Protein AF-A0A969UAH4-F1 (afdb_monomer_lite)

Radius of gyration: 19.31 Å; chains: 1; bounding box: 43×53×49 Å

Foldseek 3Di:
DDQDDDLVLLLCLQAVCVQVVVVPDPDPDDDDDDDDDDDDDDDDDDPDPPPDDPDPPDDPVDDDLQVVLCCCVRQAVNNVSSQVSLVVCVVVVQLALSSLSNNLNVCVVVVVLVSLLVSLVSQLVSLCVCCVVPVLSSLQSNLNSLSSVLSSLVSDPPHDPVSSVVSNVSSVVSLVSSCVVPVLDQQSLLSVLSSLLSCVVRDVPRDLVVSLVSLVSHPPVLSSLCSNLSSCVVVVVNVSSVVSNVVSCVVRPHDDDD

Sequence (258 aa):
MKFKFSLQATIAIATGAVIAQSAILSPISRLNLNVAPAIAAKKPAKPNSNMVFPTAGTKTKQGSNVERAKEAMFRDGDYIKAKQYLDAALITEPNEPLTYAMSTLYPFSAGDYERVKDYGEKTVKAAEKLTKTNAMRGNLYQGVGLAILAAYEMKKANGGALGALSKLQQVFEFIDKAKKLEPNNSELNLIKGYMDLLLAVNVPFSDTNQAIEQLQGAQPRYLALRGMYIGHRDLKQYDKAKIAIDAALKLAPPKSPS

pLDDT: mean 76.15, std 26.7, range [23.22, 98.56]

Structure (mmCIF, N/CA/C/O backbone):
data_AF-A0A969UAH4-F1
#
_entry.id   AF-A0A969UAH4-F1
#
loop_
_atom_site.group_PDB
_atom_site.id
_atom_site.type_symbol
_atom_site.label_atom_id
_atom_site.label_alt_id
_atom_site.label_comp_id
_atom_site.label_asym_id
_atom_site.label_entity_id
_atom_site.label_seq_id
_atom_site.pdbx_PDB_ins_code
_atom_site.Cartn_x
_atom_site.Cartn_y
_atom_site.Cartn_z
_atom_site.occupancy
_atom_site.B_iso_or_equiv
_atom_site.auth_seq_id
_atom_site.auth_comp_id
_atom_site.auth_asym_id
_atom_site.auth_atom_id
_atom_site.pdbx_PDB_model_num
ATOM 1 N N . MET A 1 1 ? 11.631 -21.040 20.358 1.00 28.78 1 MET A N 1
ATOM 2 C CA . MET A 1 1 ? 11.191 -20.811 18.964 1.00 28.78 1 MET A CA 1
ATOM 3 C C . MET A 1 1 ? 11.705 -19.438 18.526 1.00 28.78 1 MET A C 1
ATOM 5 O O . MET A 1 1 ? 11.246 -18.437 19.054 1.00 28.78 1 MET A O 1
ATOM 9 N N . LYS A 1 2 ? 12.757 -19.372 17.696 1.00 23.22 2 LYS A N 1
ATOM 10 C CA . LYS A 1 2 ? 13.371 -18.103 17.257 1.00 23.22 2 LYS A CA 1
ATOM 11 C C . LYS A 1 2 ? 12.740 -17.695 15.923 1.00 23.22 2 LYS A C 1
ATOM 13 O O . LYS A 1 2 ? 13.095 -18.254 14.891 1.00 23.22 2 LYS A O 1
ATOM 18 N N . PHE A 1 3 ? 11.789 -16.763 15.950 1.00 25.45 3 PHE A N 1
ATOM 19 C CA . PHE A 1 3 ? 11.196 -16.196 14.738 1.00 25.45 3 PHE A CA 1
ATOM 20 C C . PHE A 1 3 ? 12.232 -15.302 14.042 1.00 25.45 3 PHE A C 1
ATOM 22 O O . PHE A 1 3 ? 12.548 -14.216 14.524 1.00 25.45 3 PHE A O 1
ATOM 29 N N . LYS A 1 4 ? 12.805 -15.769 12.927 1.00 26.31 4 LYS A N 1
ATOM 30 C CA . LYS A 1 4 ? 13.637 -14.934 12.053 1.00 26.31 4 LYS A CA 1
ATOM 31 C C . LYS A 1 4 ? 12.712 -14.139 11.130 1.00 26.31 4 LYS A C 1
ATOM 33 O O . LYS A 1 4 ? 12.359 -14.608 10.055 1.00 26.31 4 LYS A O 1
ATOM 38 N N . PHE A 1 5 ? 12.307 -12.947 11.559 1.00 32.97 5 PHE A N 1
ATOM 39 C CA . PHE A 1 5 ? 11.677 -11.971 10.670 1.00 32.97 5 PHE A CA 1
ATOM 40 C C . PHE A 1 5 ? 12.719 -11.500 9.647 1.00 32.97 5 PHE A C 1
ATOM 42 O O . PHE A 1 5 ? 13.703 -10.855 10.011 1.00 32.97 5 PHE A O 1
ATOM 49 N N . SER A 1 6 ? 12.540 -11.847 8.372 1.00 33.00 6 SER A N 1
ATOM 50 C CA . SER A 1 6 ? 13.378 -11.317 7.295 1.00 33.00 6 SER A CA 1
ATOM 51 C C . SER A 1 6 ? 13.087 -9.827 7.104 1.00 33.00 6 SER A C 1
ATOM 53 O O . SER A 1 6 ? 11.956 -9.437 6.817 1.00 33.00 6 SER A O 1
ATOM 55 N N . LEU A 1 7 ? 14.127 -8.995 7.219 1.00 31.61 7 LEU A N 1
ATOM 56 C CA . LEU A 1 7 ? 14.099 -7.538 7.031 1.00 31.61 7 LEU A CA 1
ATOM 57 C C . LEU A 1 7 ? 13.492 -7.117 5.676 1.00 31.61 7 LEU A C 1
ATOM 59 O O . LEU A 1 7 ? 13.003 -5.999 5.540 1.00 31.61 7 LEU A O 1
ATOM 63 N N . GLN A 1 8 ? 13.499 -8.008 4.680 1.00 29.88 8 GLN A N 1
ATOM 64 C CA . GLN A 1 8 ? 12.934 -7.768 3.349 1.00 29.88 8 GLN A CA 1
ATOM 65 C C . GLN A 1 8 ? 11.397 -7.840 3.323 1.00 29.88 8 GLN A C 1
ATOM 67 O O . GLN A 1 8 ? 10.769 -7.139 2.532 1.00 29.88 8 GLN A O 1
ATOM 72 N N . ALA A 1 9 ? 10.786 -8.624 4.216 1.00 30.41 9 ALA A N 1
ATOM 73 C CA . ALA A 1 9 ? 9.339 -8.830 4.273 1.00 30.41 9 ALA A CA 1
ATOM 74 C C . ALA A 1 9 ? 8.596 -7.590 4.787 1.00 30.41 9 ALA A C 1
ATOM 76 O O . ALA A 1 9 ? 7.597 -7.171 4.215 1.00 30.41 9 ALA A O 1
ATOM 77 N N . THR A 1 10 ? 9.117 -6.953 5.840 1.00 32.12 10 THR A N 1
ATOM 78 C CA . THR A 1 10 ? 8.483 -5.779 6.460 1.00 32.12 10 THR A CA 1
ATOM 79 C C . THR A 1 10 ? 8.575 -4.533 5.575 1.00 32.12 10 THR A C 1
ATOM 81 O O . THR A 1 10 ? 7.661 -3.715 5.546 1.00 32.12 10 THR A O 1
ATOM 84 N N . ILE A 1 11 ? 9.661 -4.406 4.806 1.00 36.16 11 ILE A N 1
ATOM 85 C CA . ILE A 1 11 ? 9.888 -3.293 3.869 1.00 36.16 11 ILE A CA 1
ATOM 86 C C . ILE A 1 11 ? 8.866 -3.312 2.730 1.00 36.16 11 ILE A C 1
ATOM 88 O O . ILE A 1 11 ? 8.340 -2.270 2.333 1.00 36.16 11 ILE A O 1
ATOM 92 N N . ALA A 1 12 ? 8.565 -4.508 2.234 1.00 35.00 12 ALA A N 1
ATOM 93 C CA . ALA A 1 12 ? 7.626 -4.717 1.152 1.00 35.00 12 ALA A CA 1
ATOM 94 C C . ALA A 1 12 ? 6.188 -4.306 1.520 1.00 35.00 12 ALA A C 1
ATOM 96 O O . ALA A 1 12 ? 5.469 -3.793 0.662 1.00 35.00 12 ALA A O 1
ATOM 97 N N . ILE A 1 13 ? 5.799 -4.479 2.793 1.00 40.19 13 ILE A N 1
ATOM 98 C CA . ILE A 1 13 ? 4.449 -4.175 3.304 1.00 40.19 13 ILE A CA 1
ATOM 99 C C . ILE A 1 13 ? 4.213 -2.657 3.374 1.00 40.19 13 ILE A C 1
ATOM 101 O O . ILE A 1 13 ? 3.103 -2.196 3.133 1.00 40.19 13 ILE A O 1
ATOM 105 N N . ALA A 1 14 ? 5.255 -1.870 3.654 1.00 35.00 14 ALA A N 1
ATOM 106 C CA . ALA A 1 14 ? 5.131 -0.438 3.929 1.00 35.00 14 ALA A CA 1
ATOM 107 C C . ALA A 1 14 ? 5.273 0.490 2.711 1.00 35.00 14 ALA A C 1
ATOM 109 O O . ALA A 1 14 ? 4.877 1.645 2.790 1.00 35.00 14 ALA A O 1
ATOM 110 N N . THR A 1 15 ? 5.866 0.042 1.602 1.00 33.28 15 THR A N 1
ATOM 111 C CA . THR A 1 15 ? 6.297 0.974 0.533 1.00 33.28 15 THR A CA 1
ATOM 112 C C . THR A 1 15 ? 5.835 0.616 -0.871 1.00 33.28 15 THR A C 1
ATOM 114 O O . THR A 1 15 ? 6.197 1.299 -1.825 1.00 33.28 15 THR A O 1
ATOM 117 N N . GLY A 1 16 ? 5.087 -0.478 -1.047 1.00 36.62 16 GLY A N 1
ATOM 118 C CA . GLY A 1 16 ? 4.811 -0.996 -2.390 1.00 36.62 16 GLY A CA 1
ATOM 119 C C . GLY A 1 16 ? 6.089 -1.375 -3.162 1.00 36.62 16 GLY A C 1
ATOM 120 O O . GLY A 1 16 ? 6.038 -1.589 -4.373 1.00 36.62 16 GLY A O 1
ATOM 121 N N . ALA A 1 17 ? 7.242 -1.490 -2.482 1.00 32.44 17 ALA A N 1
ATOM 122 C CA . ALA A 1 17 ? 8.554 -1.705 -3.097 1.00 32.44 17 ALA A CA 1
ATOM 123 C C . ALA A 1 17 ? 8.709 -3.062 -3.802 1.00 32.44 17 ALA A C 1
ATOM 125 O O . ALA A 1 17 ? 9.674 -3.252 -4.543 1.00 32.44 17 ALA A O 1
ATOM 126 N N . VAL A 1 18 ? 7.751 -3.986 -3.663 1.00 36.03 18 VAL A N 1
ATOM 127 C CA . VAL A 1 18 ? 7.733 -5.196 -4.506 1.00 36.03 18 VAL A CA 1
ATOM 128 C C . VAL A 1 18 ? 7.509 -4.857 -5.975 1.00 36.03 18 VAL A C 1
ATOM 130 O O . VAL A 1 18 ? 7.995 -5.579 -6.838 1.00 36.03 18 VAL A O 1
ATOM 133 N N . ILE A 1 19 ? 6.871 -3.724 -6.282 1.00 36.34 19 ILE A N 1
ATOM 134 C CA . ILE A 1 19 ? 6.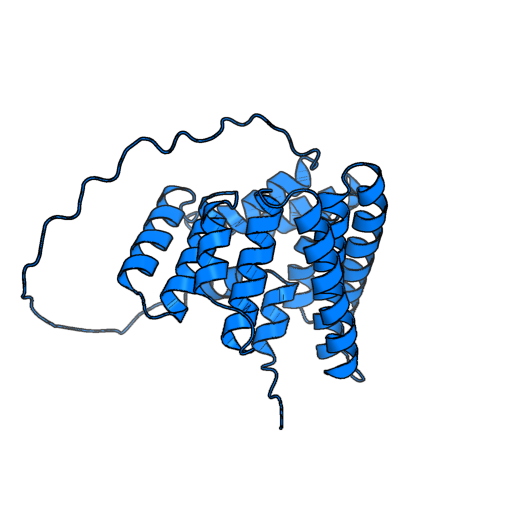692 -3.273 -7.667 1.00 36.34 19 ILE A CA 1
ATOM 135 C C . ILE A 1 19 ? 7.990 -2.638 -8.209 1.00 36.34 19 ILE A C 1
ATOM 137 O O . ILE A 1 19 ? 8.304 -2.796 -9.388 1.00 36.34 19 ILE A O 1
ATOM 141 N N . ALA A 1 20 ? 8.798 -2.001 -7.352 1.00 30.12 20 ALA A N 1
ATOM 142 C CA . ALA A 1 20 ? 10.047 -1.351 -7.758 1.00 30.12 20 ALA A CA 1
ATOM 143 C C . ALA A 1 20 ? 11.207 -2.338 -7.994 1.00 30.12 20 ALA A C 1
ATOM 145 O O . ALA A 1 20 ? 12.026 -2.111 -8.883 1.00 30.12 20 ALA A O 1
ATOM 146 N N . GLN A 1 21 ? 11.270 -3.468 -7.275 1.00 29.64 21 GLN A N 1
ATOM 147 C CA . GLN A 1 21 ? 12.327 -4.465 -7.518 1.00 29.64 21 GLN A CA 1
ATOM 148 C C . GLN A 1 21 ? 12.205 -5.163 -8.883 1.00 29.64 21 GLN A C 1
ATOM 150 O O . GLN A 1 21 ? 13.209 -5.628 -9.411 1.00 29.64 21 GLN A O 1
ATOM 155 N N . SER A 1 22 ? 11.018 -5.193 -9.499 1.00 30.66 22 SER A N 1
ATOM 156 C CA . SER A 1 22 ? 10.850 -5.720 -10.863 1.00 30.66 22 SER A CA 1
ATOM 157 C C . SER A 1 22 ? 11.175 -4.722 -11.982 1.00 30.66 22 SER A C 1
ATOM 159 O O . SER A 1 22 ? 11.161 -5.115 -13.145 1.00 30.66 22 SER A O 1
ATOM 161 N N . ALA A 1 23 ? 11.464 -3.454 -11.663 1.00 26.52 23 ALA A N 1
ATOM 162 C CA . ALA A 1 23 ? 11.760 -2.413 -12.654 1.00 26.52 23 ALA A CA 1
ATOM 163 C C . ALA A 1 23 ? 13.259 -2.084 -12.791 1.00 26.52 23 ALA A C 1
ATOM 165 O O . ALA A 1 23 ? 13.636 -1.321 -13.677 1.00 26.52 23 ALA A O 1
ATOM 166 N N . ILE A 1 24 ? 14.135 -2.694 -11.984 1.00 27.19 24 ILE A N 1
ATOM 167 C CA . ILE A 1 24 ? 15.585 -2.636 -12.213 1.00 27.19 24 ILE A CA 1
ATOM 168 C C . ILE A 1 24 ? 15.962 -3.807 -13.125 1.00 27.19 24 ILE A C 1
ATOM 170 O O . ILE A 1 24 ? 16.415 -4.864 -12.686 1.00 27.19 24 ILE A O 1
ATOM 174 N N . LEU A 1 25 ? 15.734 -3.604 -14.423 1.00 25.16 25 LEU A N 1
ATOM 175 C CA . LEU A 1 25 ? 16.398 -4.349 -15.487 1.00 25.16 25 LEU A CA 1
ATOM 176 C C . LEU A 1 25 ? 17.911 -4.153 -15.327 1.00 25.16 25 LEU A C 1
ATOM 178 O O . LEU A 1 25 ? 18.475 -3.151 -15.756 1.00 25.16 25 LEU A O 1
ATOM 182 N N . SER A 1 26 ? 18.578 -5.125 -14.712 1.00 24.34 26 SER A N 1
ATOM 183 C CA . SER A 1 26 ? 19.961 -5.415 -15.080 1.00 24.34 26 SER A CA 1
ATOM 184 C C . SER A 1 26 ? 19.924 -6.096 -16.456 1.00 24.34 26 SER A C 1
ATOM 186 O O . SER A 1 26 ? 19.043 -6.927 -16.699 1.00 24.34 26 SER A O 1
ATOM 188 N N . PRO A 1 27 ? 20.805 -5.718 -17.400 1.00 30.94 27 PRO A N 1
ATOM 189 C CA . PRO A 1 27 ? 20.750 -6.232 -18.759 1.00 30.94 27 PRO A CA 1
ATOM 190 C C . PRO A 1 27 ? 21.028 -7.734 -18.729 1.00 30.94 27 PRO A C 1
ATOM 192 O O . PRO A 1 27 ? 22.117 -8.167 -18.353 1.00 30.94 27 PRO A O 1
ATOM 195 N N . ILE A 1 28 ? 20.036 -8.534 -19.130 1.00 29.34 28 ILE A N 1
ATOM 196 C CA . ILE A 1 28 ? 20.198 -9.970 -19.367 1.00 29.34 28 ILE A CA 1
ATOM 197 C C . ILE A 1 28 ? 21.016 -10.121 -20.652 1.00 29.34 28 ILE A C 1
ATOM 199 O O . ILE A 1 28 ? 20.500 -10.391 -21.731 1.00 29.34 28 ILE A O 1
ATOM 203 N N . SER A 1 29 ? 22.320 -9.925 -20.525 1.00 26.23 29 SER A N 1
ATOM 204 C CA . SER A 1 29 ? 23.302 -10.454 -21.452 1.00 26.23 29 SER A CA 1
ATOM 205 C C . SER A 1 29 ? 23.912 -11.669 -20.774 1.00 26.23 29 SER A C 1
ATOM 207 O O . SER A 1 29 ? 24.610 -11.526 -19.774 1.00 26.23 29 SER A O 1
ATOM 209 N N . ARG A 1 30 ? 23.679 -12.839 -21.384 1.00 29.52 30 ARG A N 1
ATOM 210 C CA . ARG A 1 30 ? 24.202 -14.184 -21.062 1.00 29.52 30 ARG A CA 1
ATOM 211 C C . ARG A 1 30 ? 23.259 -15.087 -20.266 1.00 29.52 30 ARG A C 1
ATOM 213 O O . ARG A 1 30 ? 23.553 -15.489 -19.150 1.00 29.52 30 ARG A O 1
ATOM 220 N N . LEU A 1 31 ? 22.207 -15.542 -20.938 1.00 25.44 31 LEU A N 1
ATOM 221 C CA . LEU A 1 31 ? 21.781 -16.938 -20.828 1.00 25.44 31 LEU A CA 1
ATOM 222 C C . LEU A 1 31 ? 21.677 -17.492 -22.247 1.00 25.44 31 LEU A C 1
ATOM 224 O O . LEU A 1 31 ? 20.698 -17.284 -22.956 1.00 25.44 31 LEU A O 1
ATOM 228 N N . ASN A 1 32 ? 22.765 -18.126 -22.674 1.00 27.30 32 ASN A N 1
ATOM 229 C CA . ASN A 1 32 ? 22.815 -18.927 -23.883 1.00 27.30 32 ASN A CA 1
ATOM 230 C C . ASN A 1 32 ? 22.242 -20.302 -23.517 1.00 27.30 32 ASN A C 1
ATOM 232 O O . ASN A 1 32 ? 22.859 -21.028 -22.740 1.00 27.30 32 ASN A O 1
ATOM 236 N N . LEU A 1 33 ? 21.051 -20.628 -24.012 1.00 26.59 33 LEU A N 1
ATOM 237 C CA . LEU A 1 33 ? 20.424 -21.936 -23.835 1.00 26.59 33 LEU A CA 1
ATOM 238 C C . LEU A 1 33 ? 19.932 -22.416 -25.198 1.00 26.59 33 LEU A C 1
ATOM 240 O O . LEU A 1 33 ? 18.803 -22.165 -25.608 1.00 26.59 33 LEU A O 1
ATOM 244 N N . ASN A 1 34 ? 20.824 -23.120 -25.891 1.00 27.17 34 ASN A N 1
ATOM 245 C CA . ASN A 1 34 ? 20.439 -24.074 -26.918 1.00 27.17 34 ASN A CA 1
ATOM 246 C C . ASN A 1 34 ? 19.715 -25.236 -26.236 1.00 27.17 34 ASN A C 1
ATOM 248 O O . ASN A 1 34 ? 20.364 -26.054 -25.588 1.00 27.17 34 ASN A O 1
ATOM 252 N N . VAL A 1 35 ? 18.400 -25.339 -26.423 1.00 29.61 35 VAL A N 1
ATOM 253 C CA . VAL A 1 35 ? 17.687 -26.616 -26.302 1.00 29.61 35 VAL A CA 1
ATOM 254 C C . VAL A 1 35 ? 16.618 -26.678 -27.394 1.00 29.61 35 VAL A C 1
ATOM 256 O O . VAL A 1 35 ? 15.738 -25.823 -27.477 1.00 29.61 35 VAL A O 1
ATOM 259 N N . ALA A 1 36 ? 16.751 -27.681 -28.260 1.00 24.86 36 ALA A N 1
ATOM 260 C CA . ALA A 1 36 ? 15.825 -28.018 -29.337 1.00 24.86 36 ALA A CA 1
ATOM 261 C C . ALA A 1 36 ? 14.521 -28.665 -28.798 1.00 24.86 36 ALA A C 1
ATOM 263 O O . ALA A 1 36 ? 14.478 -29.078 -27.638 1.00 24.86 36 ALA A O 1
ATOM 264 N N . PRO A 1 37 ? 13.447 -28.752 -29.611 1.00 37.00 37 PRO A N 1
ATOM 265 C CA . PRO A 1 37 ? 12.079 -28.886 -29.121 1.00 37.00 37 PRO A CA 1
ATOM 266 C C . PRO A 1 37 ? 11.526 -30.318 -29.193 1.00 37.00 37 PRO A C 1
ATOM 268 O O . PRO A 1 37 ? 11.765 -31.035 -30.156 1.00 37.00 37 PRO A O 1
ATOM 271 N N . ALA A 1 38 ? 10.697 -30.679 -28.214 1.00 25.58 38 ALA A N 1
ATOM 272 C CA . ALA A 1 38 ? 9.515 -31.551 -28.303 1.00 25.58 38 ALA A CA 1
ATOM 273 C C . ALA A 1 38 ? 8.905 -31.549 -26.885 1.00 25.58 38 ALA A C 1
ATOM 275 O O . ALA A 1 38 ? 9.640 -31.605 -25.909 1.00 25.58 38 ALA A O 1
ATOM 276 N N . ILE A 1 39 ? 7.602 -31.427 -26.648 1.00 28.92 39 ILE A N 1
ATOM 277 C CA . ILE A 1 39 ? 6.543 -32.366 -27.020 1.00 28.92 39 ILE A CA 1
ATOM 278 C C . ILE A 1 39 ? 5.203 -31.602 -26.990 1.00 28.92 39 ILE A C 1
ATOM 280 O O . ILE A 1 39 ? 4.979 -30.719 -26.162 1.00 28.92 39 ILE A O 1
ATOM 284 N N . ALA A 1 40 ? 4.309 -31.960 -27.910 1.00 35.19 40 ALA A N 1
ATOM 285 C CA . ALA A 1 40 ? 2.964 -31.421 -28.055 1.00 35.19 40 ALA A CA 1
ATOM 286 C C . ALA A 1 40 ? 2.033 -31.758 -26.873 1.00 35.19 40 ALA A C 1
ATOM 288 O O . ALA A 1 40 ? 1.927 -32.919 -26.485 1.00 35.19 40 ALA A O 1
ATOM 289 N N . ALA A 1 41 ? 1.252 -30.779 -26.394 1.00 26.67 41 ALA A N 1
ATOM 290 C CA . ALA A 1 41 ? 0.004 -31.044 -25.671 1.00 26.67 41 ALA A CA 1
ATOM 291 C C . ALA A 1 41 ? -0.994 -29.867 -25.733 1.00 26.67 41 ALA A C 1
ATOM 293 O O . ALA A 1 41 ? -0.710 -28.759 -25.296 1.00 26.67 41 ALA A O 1
ATOM 294 N N . LYS A 1 42 ? -2.180 -30.196 -26.267 1.00 28.45 42 LYS A N 1
ATOM 295 C CA . LYS A 1 42 ? -3.524 -29.587 -26.163 1.00 28.45 42 LYS A CA 1
ATOM 296 C C . LYS A 1 42 ? -3.706 -28.063 -26.306 1.00 28.45 42 LYS A C 1
ATOM 298 O O . LYS A 1 42 ? -3.321 -27.251 -25.477 1.00 28.45 42 LYS A O 1
ATOM 303 N N . LYS A 1 43 ? -4.491 -27.730 -27.340 1.00 25.78 43 LYS A N 1
ATOM 304 C CA . LYS A 1 43 ? -5.085 -26.423 -27.653 1.00 25.78 43 LYS A CA 1
ATOM 305 C C . LYS A 1 43 ? -5.695 -25.763 -26.396 1.00 25.78 43 LYS A C 1
ATOM 307 O O . LYS A 1 43 ? -6.613 -26.350 -25.819 1.00 25.78 43 LYS A O 1
ATOM 312 N N . PRO A 1 44 ? -5.247 -24.563 -25.983 1.00 30.20 44 PRO A N 1
ATOM 313 C CA . PRO A 1 44 ? -5.872 -23.846 -24.880 1.00 30.20 44 PRO A CA 1
ATOM 314 C C . PRO A 1 44 ? -7.289 -23.406 -25.266 1.00 30.20 44 PRO A C 1
ATOM 316 O O . PRO A 1 44 ? -7.552 -23.005 -26.405 1.00 30.20 44 PRO A O 1
ATOM 319 N N . ALA A 1 45 ? -8.210 -23.509 -24.307 1.00 28.77 45 ALA A N 1
ATOM 320 C CA . ALA A 1 45 ? -9.580 -23.033 -24.442 1.00 28.77 45 ALA A CA 1
ATOM 321 C C . ALA A 1 45 ? -9.592 -21.537 -24.801 1.00 28.77 45 ALA A C 1
ATOM 323 O O . ALA A 1 45 ? -8.815 -20.752 -24.253 1.00 28.77 45 ALA A O 1
ATOM 324 N N . LYS A 1 46 ? -10.472 -21.147 -25.735 1.00 25.19 46 LYS A N 1
ATOM 325 C CA . LYS A 1 46 ? -10.657 -19.742 -26.122 1.00 25.19 46 LYS A CA 1
ATOM 326 C C . LYS A 1 46 ? -11.013 -18.920 -24.872 1.00 25.19 46 LYS A C 1
ATOM 328 O O . LYS A 1 46 ? -11.956 -19.302 -24.178 1.00 25.19 46 LYS A O 1
ATOM 333 N N . PRO A 1 47 ? -10.309 -17.811 -24.582 1.00 30.56 47 PRO A N 1
ATOM 334 C CA . PRO A 1 47 ? -10.705 -16.921 -23.501 1.00 30.56 47 PRO A CA 1
ATOM 335 C C . PRO A 1 47 ? -12.094 -16.358 -23.806 1.00 30.56 47 PRO A C 1
ATOM 337 O O . PRO A 1 47 ? -12.344 -15.885 -24.917 1.00 30.56 47 PRO A O 1
ATOM 340 N N . ASN A 1 48 ? -13.007 -16.450 -22.836 1.00 28.84 48 ASN A N 1
ATOM 341 C CA . ASN A 1 48 ? -14.305 -15.801 -22.945 1.00 28.84 48 ASN A CA 1
ATOM 342 C C . ASN A 1 48 ? -14.086 -14.279 -23.054 1.00 28.84 48 ASN A C 1
ATOM 344 O O . ASN A 1 48 ? -13.235 -13.703 -22.379 1.00 28.84 48 ASN A O 1
ATOM 348 N N . SER A 1 49 ? -14.801 -13.629 -23.966 1.00 28.05 49 SER A N 1
ATOM 349 C CA . SER A 1 49 ? -14.645 -12.198 -24.256 1.00 28.05 49 SER A CA 1
ATOM 350 C C . SER A 1 49 ? -15.576 -11.320 -23.415 1.00 28.05 49 SER A C 1
ATOM 352 O O . SER A 1 49 ? -15.824 -10.176 -23.776 1.00 28.05 49 SER A O 1
ATOM 354 N N . ASN A 1 50 ? -16.073 -11.823 -22.280 1.00 26.19 50 ASN A N 1
ATOM 355 C CA . ASN A 1 50 ? -17.116 -11.151 -21.498 1.00 26.19 50 ASN A CA 1
ATOM 356 C C . ASN A 1 50 ? -16.599 -10.529 -20.191 1.00 26.19 50 ASN A C 1
ATOM 358 O O . ASN A 1 50 ? -17.351 -10.396 -19.229 1.00 26.19 50 ASN A O 1
ATOM 362 N N . MET A 1 51 ? -15.335 -10.096 -20.142 1.00 27.84 51 MET A N 1
ATOM 363 C CA . MET A 1 51 ? -14.901 -9.151 -19.106 1.00 27.84 51 MET A CA 1
ATOM 364 C C . MET A 1 51 ? -15.297 -7.740 -19.537 1.00 27.84 51 MET A C 1
ATOM 366 O O . MET A 1 51 ? -14.505 -6.989 -20.101 1.00 27.84 51 MET A O 1
ATOM 370 N N . VAL A 1 52 ? -16.563 -7.404 -19.302 1.00 26.33 52 VAL A N 1
ATOM 371 C CA . VAL A 1 52 ? -17.056 -6.031 -19.394 1.00 26.33 52 VAL A CA 1
ATOM 372 C C . VAL A 1 52 ? -16.364 -5.222 -18.297 1.00 26.33 52 VAL A C 1
ATOM 374 O O . VAL A 1 52 ? -16.517 -5.497 -17.108 1.00 26.33 52 VAL A O 1
ATOM 377 N N . PHE A 1 53 ? -15.552 -4.249 -18.705 1.00 34.47 53 PHE A N 1
ATOM 378 C CA . PHE A 1 53 ? -14.967 -3.263 -17.806 1.00 34.47 53 PHE A CA 1
ATOM 379 C C . PHE A 1 53 ? -16.088 -2.384 -17.239 1.00 34.47 53 PHE A C 1
ATOM 381 O O . PHE A 1 53 ? -16.915 -1.905 -18.019 1.00 34.47 53 PHE A O 1
ATOM 388 N N . PRO A 1 54 ? -16.119 -2.097 -15.926 1.00 31.97 54 PRO A N 1
ATOM 389 C CA . PRO A 1 54 ? -16.899 -0.971 -15.454 1.00 31.97 54 PRO A CA 1
ATOM 390 C C . PRO A 1 54 ? -16.320 0.296 -16.092 1.00 31.97 54 PRO A C 1
ATOM 392 O O . PRO A 1 54 ? -15.156 0.644 -15.884 1.00 31.97 54 PRO A O 1
ATOM 395 N N . THR A 1 55 ? -17.135 0.967 -16.903 1.00 28.39 55 THR A N 1
ATOM 396 C CA . THR A 1 55 ? -16.919 2.346 -17.343 1.00 28.39 55 THR A CA 1
ATOM 397 C C . THR A 1 55 ? -16.612 3.236 -16.144 1.00 28.39 55 THR A C 1
ATOM 399 O O . THR A 1 55 ? -17.158 3.019 -15.063 1.00 28.39 55 THR A O 1
ATOM 402 N N . ALA A 1 56 ? -15.765 4.249 -16.349 1.00 33.97 56 ALA A N 1
ATOM 403 C CA . ALA A 1 56 ? -15.442 5.298 -15.384 1.00 33.97 56 ALA A CA 1
ATOM 404 C C . ALA A 1 56 ? -16.724 5.897 -14.775 1.00 33.97 56 ALA A C 1
ATOM 406 O O . ALA A 1 56 ? -17.345 6.786 -15.350 1.00 33.97 56 ALA A O 1
ATOM 407 N N . GLY A 1 57 ? -17.163 5.349 -13.644 1.00 32.50 57 GLY A N 1
ATOM 408 C CA . GLY A 1 57 ? -18.571 5.453 -13.268 1.00 32.50 57 GLY A CA 1
ATOM 409 C C . GLY A 1 57 ? -18.866 5.193 -11.801 1.00 32.50 57 GLY A C 1
ATOM 410 O O . GLY A 1 57 ? -20.009 4.948 -11.465 1.00 32.50 57 GLY A O 1
ATOM 411 N N . THR A 1 58 ? -17.871 5.295 -10.924 1.00 31.91 58 THR A N 1
ATOM 412 C CA . THR A 1 58 ? -18.061 5.668 -9.517 1.00 31.91 58 THR A CA 1
ATOM 413 C C . THR A 1 58 ? -16.789 6.387 -9.107 1.00 31.91 58 THR A C 1
ATOM 415 O O . THR A 1 58 ? -15.798 5.749 -8.757 1.00 31.91 58 THR A O 1
ATOM 418 N N . LYS A 1 59 ? -16.768 7.718 -9.244 1.00 39.19 59 LYS A N 1
ATOM 419 C CA . LYS A 1 59 ? -15.657 8.537 -8.753 1.00 39.19 59 LYS A CA 1
ATOM 420 C C . LYS A 1 59 ? -15.529 8.278 -7.253 1.00 39.19 59 LYS A C 1
ATOM 422 O O . LYS A 1 59 ? -16.318 8.800 -6.466 1.00 39.19 59 LYS A O 1
ATOM 427 N N . THR A 1 60 ? -14.543 7.485 -6.847 1.00 44.00 60 THR A N 1
ATOM 428 C CA . THR A 1 60 ? -13.989 7.627 -5.506 1.00 44.00 60 THR A CA 1
ATOM 429 C C . THR A 1 60 ? -13.583 9.092 -5.381 1.00 44.00 60 THR A C 1
ATOM 431 O O . THR A 1 60 ? -13.064 9.693 -6.321 1.00 44.00 60 THR A O 1
ATOM 434 N N . LYS A 1 61 ? -13.911 9.722 -4.254 1.00 57.50 61 LYS A N 1
ATOM 435 C CA . LYS A 1 61 ? -13.713 11.161 -4.005 1.00 57.50 61 LYS A CA 1
ATOM 436 C C . LYS A 1 61 ? -12.227 11.509 -3.786 1.00 57.50 61 LYS A C 1
ATOM 438 O O . LYS A 1 61 ? -11.902 12.327 -2.936 1.00 57.50 61 LYS A O 1
ATOM 443 N N . GLN A 1 62 ? -11.344 10.812 -4.489 1.00 61.44 62 GLN A N 1
ATOM 444 C CA . GLN A 1 62 ? -9.906 10.988 -4.497 1.00 61.44 62 GLN A CA 1
ATOM 445 C C . GLN A 1 62 ? -9.589 12.164 -5.419 1.00 61.44 62 GLN A C 1
ATOM 447 O O . GLN A 1 62 ? -10.200 12.303 -6.483 1.00 61.44 62 GLN A O 1
ATOM 452 N N . GLY A 1 63 ? -8.716 13.069 -4.986 1.00 75.00 63 GLY A N 1
ATOM 453 C CA . GLY A 1 63 ? -8.441 14.253 -5.780 1.00 75.00 63 GLY A CA 1
ATOM 454 C C . GLY A 1 63 ? -7.555 13.948 -6.992 1.00 75.00 63 GLY A C 1
ATOM 455 O O . GLY A 1 63 ? -6.940 12.885 -7.135 1.00 75.00 63 GLY A O 1
ATOM 456 N N . SER A 1 64 ? -7.580 14.880 -7.944 1.00 86.31 64 SER A N 1
ATOM 457 C CA . SER A 1 64 ? -7.034 14.667 -9.285 1.00 86.31 64 SER A CA 1
ATOM 458 C C . SER A 1 64 ? -5.520 14.451 -9.314 1.00 86.31 64 SER A C 1
ATOM 460 O O . SER A 1 64 ? -5.032 13.756 -10.203 1.00 86.31 64 SER A O 1
ATOM 462 N N . ASN A 1 65 ? -4.769 15.025 -8.369 1.00 92.31 65 ASN A N 1
ATOM 463 C CA . ASN A 1 65 ? -3.318 14.866 -8.334 1.00 92.31 65 ASN A CA 1
ATOM 464 C C . ASN A 1 65 ? -2.932 13.486 -7.805 1.00 92.31 65 ASN A C 1
ATOM 466 O O . ASN A 1 65 ? -2.023 12.865 -8.351 1.00 92.31 65 ASN A O 1
ATOM 470 N N . VAL A 1 66 ? -3.650 12.956 -6.814 1.00 91.12 66 VAL A N 1
ATOM 471 C CA . VAL A 1 66 ? -3.363 11.616 -6.283 1.00 91.12 66 VAL A CA 1
ATOM 472 C C . VAL A 1 66 ? -3.695 10.540 -7.308 1.00 91.12 66 VAL A C 1
ATOM 474 O O . VAL A 1 66 ? -2.927 9.593 -7.464 1.00 91.12 66 VAL A O 1
ATOM 477 N N . GLU A 1 67 ? -4.780 10.702 -8.068 1.00 89.06 67 GLU A N 1
ATOM 478 C CA . GLU A 1 67 ? -5.106 9.760 -9.142 1.00 89.06 67 GLU A CA 1
ATOM 479 C C . GLU A 1 67 ? -4.018 9.746 -10.226 1.00 89.06 67 GLU A C 1
ATOM 481 O O . GLU A 1 67 ? -3.515 8.683 -10.594 1.00 89.06 67 GLU A O 1
ATOM 486 N N . ARG A 1 68 ? -3.563 10.929 -10.662 1.00 92.06 68 ARG A N 1
ATOM 487 C CA . ARG A 1 68 ? -2.452 11.057 -11.619 1.00 92.06 68 ARG A CA 1
ATOM 488 C C . ARG A 1 68 ? -1.147 10.484 -11.076 1.00 92.06 68 ARG A C 1
ATOM 490 O O . ARG A 1 68 ? -0.409 9.845 -11.822 1.00 92.06 68 ARG A O 1
ATOM 497 N N . ALA A 1 69 ? -0.860 10.686 -9.791 1.00 91.75 69 ALA A N 1
ATOM 498 C CA . ALA A 1 69 ? 0.298 10.088 -9.139 1.00 91.75 69 ALA A CA 1
ATOM 499 C C . ALA A 1 69 ? 0.223 8.558 -9.147 1.00 91.75 69 ALA A C 1
ATOM 501 O O . ALA A 1 69 ? 1.220 7.899 -9.439 1.00 91.75 69 ALA A O 1
ATOM 502 N N . LYS A 1 70 ? -0.950 7.990 -8.841 1.00 89.12 70 LYS A N 1
ATOM 503 C CA . LYS A 1 70 ? -1.196 6.543 -8.824 1.00 89.12 70 LYS A CA 1
ATOM 504 C C . LYS A 1 70 ? -0.979 5.940 -10.207 1.00 89.12 70 LYS A C 1
ATOM 506 O O . LYS A 1 70 ? -0.277 4.938 -10.331 1.00 89.12 70 LYS A O 1
ATOM 511 N N . GLU A 1 71 ? -1.524 6.560 -11.247 1.00 88.44 71 GLU A N 1
ATOM 512 C CA . GLU A 1 71 ? -1.307 6.121 -12.627 1.00 88.44 71 GLU A CA 1
ATOM 513 C C . GLU A 1 71 ? 0.164 6.239 -13.036 1.00 88.44 71 GLU A C 1
ATOM 515 O O . GLU A 1 71 ? 0.748 5.246 -13.472 1.00 88.44 71 GLU A O 1
ATOM 520 N N . ALA A 1 72 ? 0.794 7.398 -12.824 1.00 87.81 72 ALA A N 1
ATOM 521 C CA . ALA A 1 72 ? 2.202 7.602 -13.161 1.00 87.81 72 ALA A CA 1
ATOM 522 C C . ALA A 1 72 ? 3.102 6.567 -12.465 1.00 87.81 72 ALA A C 1
ATOM 524 O O . ALA A 1 72 ? 3.911 5.915 -13.118 1.00 87.81 72 ALA A O 1
ATOM 525 N N . MET A 1 73 ? 2.908 6.345 -11.161 1.00 87.75 73 MET A N 1
ATOM 526 C CA . MET A 1 73 ? 3.723 5.421 -10.372 1.00 87.75 73 MET A CA 1
ATOM 527 C C . MET A 1 73 ? 3.493 3.961 -10.764 1.00 87.75 73 MET A C 1
ATOM 529 O O . MET A 1 73 ? 4.442 3.212 -10.979 1.00 87.75 73 MET A O 1
ATOM 533 N N . PHE A 1 74 ? 2.234 3.526 -10.816 1.00 85.75 74 PHE A N 1
ATOM 534 C CA . PHE A 1 74 ? 1.917 2.103 -10.889 1.00 85.75 74 PHE A CA 1
ATOM 535 C C . PHE A 1 74 ? 1.631 1.616 -12.302 1.00 85.75 74 PHE A C 1
ATOM 537 O O . PHE A 1 74 ? 1.936 0.464 -12.619 1.00 85.75 74 PHE A O 1
ATOM 544 N N . ARG A 1 75 ? 1.010 2.448 -13.140 1.00 86.06 75 ARG A N 1
ATOM 545 C CA . ARG A 1 75 ? 0.703 2.095 -14.528 1.00 86.06 75 ARG A CA 1
ATOM 546 C C . ARG A 1 75 ? 1.921 2.328 -15.405 1.00 86.06 75 ARG A C 1
ATOM 548 O O . ARG A 1 75 ? 2.389 1.386 -16.039 1.00 86.06 75 ARG A O 1
ATOM 555 N N . ASP A 1 76 ? 2.435 3.553 -15.369 1.00 83.56 76 ASP A N 1
ATOM 556 C CA . ASP A 1 76 ? 3.450 4.021 -16.309 1.00 83.56 76 ASP A CA 1
ATOM 557 C C . ASP A 1 76 ? 4.884 3.759 -15.813 1.00 83.56 76 ASP A C 1
ATOM 559 O O . ASP A 1 76 ? 5.812 3.757 -16.618 1.00 83.56 76 ASP A O 1
ATOM 563 N N . GLY A 1 77 ? 5.071 3.513 -14.509 1.00 84.56 77 GLY A N 1
ATOM 564 C CA . GLY A 1 77 ? 6.396 3.338 -13.900 1.00 84.56 77 GLY A CA 1
ATOM 565 C C . GLY A 1 77 ? 7.216 4.634 -13.826 1.00 84.56 77 GLY A C 1
ATOM 566 O O . GLY A 1 77 ? 8.425 4.594 -13.618 1.00 84.56 77 GLY A O 1
ATOM 567 N N . ASP A 1 78 ? 6.571 5.787 -14.001 1.00 88.44 78 ASP A N 1
ATOM 568 C CA . ASP A 1 78 ? 7.183 7.112 -14.017 1.00 88.44 78 ASP A CA 1
ATOM 569 C C . ASP A 1 78 ? 7.204 7.707 -12.601 1.00 88.44 78 ASP A C 1
ATOM 571 O O . ASP A 1 78 ? 6.349 8.505 -12.201 1.00 88.44 78 ASP A O 1
ATOM 575 N N . TYR A 1 79 ? 8.190 7.280 -11.810 1.00 87.75 79 TYR A N 1
ATOM 576 C CA . TYR A 1 79 ? 8.359 7.712 -10.420 1.00 87.75 79 TYR A CA 1
ATOM 577 C C . TYR A 1 79 ? 8.720 9.200 -10.288 1.00 87.75 79 TYR A C 1
ATOM 579 O O . TYR A 1 79 ? 8.387 9.820 -9.281 1.00 87.75 79 TYR A O 1
ATOM 587 N N . ILE A 1 80 ? 9.360 9.804 -11.295 1.00 92.62 80 ILE A N 1
ATOM 588 C CA . ILE A 1 80 ? 9.695 11.237 -11.279 1.00 92.62 80 ILE A CA 1
ATOM 589 C C . ILE A 1 80 ? 8.408 12.054 -11.398 1.00 92.62 80 ILE A C 1
ATOM 591 O O . ILE A 1 80 ? 8.136 12.929 -10.574 1.00 92.62 80 ILE A O 1
ATOM 595 N N . LYS A 1 81 ? 7.575 11.732 -12.389 1.00 92.69 81 LYS A N 1
ATOM 596 C CA . LYS A 1 81 ? 6.299 12.412 -12.604 1.00 92.69 81 LYS A CA 1
ATOM 597 C C . LYS A 1 81 ? 5.302 12.125 -11.487 1.00 92.69 81 LYS A C 1
ATOM 599 O O . LYS A 1 81 ? 4.596 13.030 -11.044 1.00 92.69 81 LYS A O 1
ATOM 604 N N . ALA A 1 82 ? 5.280 10.895 -10.971 1.00 91.81 82 ALA A N 1
ATOM 605 C CA . ALA A 1 82 ? 4.490 10.562 -9.793 1.00 91.81 82 ALA A CA 1
ATOM 606 C C . ALA A 1 82 ? 4.869 11.441 -8.596 1.00 91.81 82 ALA A C 1
ATOM 608 O O . ALA A 1 82 ? 3.980 11.916 -7.892 1.00 91.81 82 ALA A O 1
ATOM 609 N N . LYS A 1 83 ? 6.166 11.710 -8.389 1.00 94.75 83 LYS A N 1
ATOM 610 C CA . LYS A 1 83 ? 6.620 12.597 -7.317 1.00 94.75 83 LYS A CA 1
ATOM 611 C C . LYS A 1 83 ? 6.075 14.011 -7.488 1.00 94.75 83 LYS A C 1
ATOM 613 O O . LYS A 1 83 ? 5.557 14.565 -6.529 1.00 94.75 83 LYS A O 1
ATOM 618 N N . GLN A 1 84 ? 6.135 14.567 -8.697 1.00 96.69 84 GLN A N 1
ATOM 619 C CA . GLN A 1 84 ? 5.603 15.906 -8.979 1.00 96.69 84 GLN A CA 1
ATOM 620 C C . GLN A 1 84 ? 4.108 16.004 -8.644 1.00 96.69 84 GLN A C 1
ATOM 622 O O . GLN A 1 84 ? 3.668 16.969 -8.020 1.00 96.69 84 GLN A O 1
ATOM 627 N N . TYR A 1 85 ? 3.325 14.984 -9.010 1.00 97.00 85 TYR A N 1
ATOM 628 C CA . TYR A 1 85 ? 1.906 14.933 -8.665 1.00 97.00 85 TYR A CA 1
ATOM 629 C C . TYR A 1 85 ? 1.663 14.781 -7.162 1.00 97.00 85 TYR A C 1
ATOM 631 O O . TYR A 1 85 ? 0.756 15.419 -6.632 1.00 97.00 85 TYR A O 1
ATOM 639 N N . LEU A 1 86 ? 2.475 13.989 -6.459 1.00 95.50 86 LEU A N 1
ATOM 640 C CA . LEU A 1 86 ? 2.375 13.850 -5.005 1.00 95.50 86 LEU A CA 1
ATOM 641 C C . LEU A 1 86 ? 2.750 15.146 -4.284 1.00 95.50 86 LEU A C 1
ATOM 643 O O . LEU A 1 86 ? 2.028 15.548 -3.379 1.00 95.50 86 LEU A O 1
ATOM 647 N N . ASP A 1 87 ? 3.798 15.845 -4.721 1.00 96.75 87 ASP A N 1
ATOM 648 C CA . ASP A 1 87 ? 4.186 17.147 -4.168 1.00 96.75 87 ASP A CA 1
ATOM 649 C C . ASP A 1 87 ? 3.035 18.166 -4.309 1.00 96.75 87 ASP A C 1
ATOM 651 O O . ASP A 1 87 ? 2.709 18.878 -3.358 1.00 96.75 87 ASP A O 1
ATOM 655 N N . ALA A 1 88 ? 2.339 18.175 -5.453 1.00 96.25 88 ALA A N 1
ATOM 656 C CA . ALA A 1 88 ? 1.143 18.997 -5.650 1.00 96.25 88 ALA A CA 1
ATOM 657 C C . ALA A 1 88 ? -0.045 18.543 -4.778 1.00 96.25 88 ALA A C 1
ATOM 659 O O . ALA A 1 88 ? -0.762 19.376 -4.213 1.00 96.25 88 ALA A O 1
ATOM 660 N N . ALA A 1 89 ? -0.266 17.233 -4.637 1.00 95.00 89 ALA A N 1
ATOM 661 C CA . ALA A 1 89 ? -1.322 16.667 -3.798 1.00 95.00 89 ALA A CA 1
ATOM 662 C C . ALA A 1 89 ? -1.104 16.951 -2.303 1.00 95.00 89 ALA A C 1
ATOM 664 O O . ALA A 1 89 ? -2.068 17.193 -1.585 1.00 95.00 89 ALA A O 1
ATOM 665 N N . LEU A 1 90 ? 0.143 17.000 -1.826 1.00 94.62 90 LEU A N 1
ATOM 666 C CA . LEU A 1 90 ? 0.455 17.356 -0.437 1.00 94.62 90 LEU A CA 1
ATOM 667 C C . LEU A 1 90 ? -0.030 18.769 -0.070 1.00 94.62 90 LEU A C 1
ATOM 669 O O . LEU A 1 90 ? -0.336 19.024 1.094 1.00 94.62 90 LEU A O 1
ATOM 673 N N . ILE A 1 91 ? -0.121 19.666 -1.056 1.00 94.88 91 ILE A N 1
ATOM 674 C CA . ILE A 1 91 ? -0.616 21.040 -0.899 1.00 94.88 91 ILE A CA 1
ATOM 675 C C . ILE A 1 91 ? -2.134 21.100 -1.114 1.00 94.88 91 ILE A C 1
ATOM 677 O O . ILE A 1 91 ? -2.855 21.719 -0.335 1.00 94.88 91 ILE A O 1
ATOM 681 N N . THR A 1 92 ? -2.619 20.472 -2.185 1.00 93.88 92 THR A N 1
ATOM 682 C CA . THR A 1 92 ? -4.002 20.640 -2.673 1.00 93.88 92 THR A CA 1
ATOM 683 C C . THR A 1 92 ? -4.998 19.643 -2.080 1.00 93.88 92 THR A C 1
ATOM 685 O O . THR A 1 92 ? -6.194 19.919 -2.033 1.00 93.88 92 THR A O 1
ATOM 688 N N . GLU A 1 93 ? -4.519 18.500 -1.592 1.00 90.50 93 GLU A N 1
ATOM 689 C CA . GLU A 1 93 ? -5.321 17.366 -1.123 1.00 90.50 93 GLU A CA 1
ATOM 690 C C . GLU A 1 93 ? -4.835 16.848 0.256 1.00 90.50 93 GLU A C 1
ATOM 692 O O . GLU A 1 93 ? -4.657 15.642 0.447 1.00 90.50 93 GLU A O 1
ATOM 697 N N . PRO A 1 94 ? -4.647 17.720 1.272 1.00 89.62 94 PRO A N 1
ATOM 698 C CA . PRO A 1 94 ? -3.974 17.372 2.535 1.00 89.62 94 PRO A CA 1
ATOM 699 C C . PRO A 1 94 ? -4.762 16.411 3.445 1.00 89.62 94 PRO A C 1
ATOM 701 O O . PRO A 1 94 ? -4.285 16.022 4.509 1.00 89.62 94 PRO A O 1
ATOM 704 N N . ASN A 1 95 ? -5.993 16.051 3.075 1.00 91.12 95 ASN A N 1
ATOM 705 C CA . ASN A 1 95 ? -6.813 15.086 3.811 1.00 91.12 95 ASN A CA 1
ATOM 706 C C . ASN A 1 95 ? -6.940 13.735 3.081 1.00 91.12 95 ASN A C 1
ATOM 708 O O . ASN A 1 95 ? -7.660 12.870 3.573 1.00 91.12 95 ASN A O 1
ATOM 712 N N . GLU A 1 96 ? -6.280 13.538 1.934 1.00 94.25 96 GLU A N 1
ATOM 713 C CA . GLU A 1 96 ? -6.248 12.239 1.251 1.00 94.25 96 GLU A CA 1
ATOM 714 C C . GLU A 1 96 ? -5.092 11.388 1.812 1.00 94.25 96 GLU A C 1
ATOM 716 O O . GLU A 1 96 ? -3.923 11.713 1.588 1.00 94.25 96 GLU A O 1
ATOM 721 N N . PRO A 1 97 ? -5.377 10.304 2.560 1.00 96.38 97 PRO A N 1
ATOM 722 C CA . PRO A 1 97 ? -4.331 9.502 3.188 1.00 96.38 97 PRO A CA 1
ATOM 723 C C . PRO A 1 97 ? -3.416 8.796 2.182 1.00 96.38 97 PRO A C 1
ATOM 725 O O . PRO A 1 97 ? -2.231 8.623 2.475 1.00 96.38 97 PRO A O 1
ATOM 728 N N . LEU A 1 98 ? -3.913 8.429 0.990 1.00 94.25 98 LEU A N 1
ATOM 729 C CA . LEU A 1 98 ? -3.077 7.767 -0.015 1.00 94.25 98 LEU A CA 1
ATOM 730 C C . LEU A 1 98 ? -1.914 8.658 -0.475 1.00 94.25 98 LEU A C 1
ATOM 732 O O . LEU A 1 98 ? -0.838 8.137 -0.764 1.00 94.25 98 LEU A O 1
ATOM 736 N N . THR A 1 99 ? -2.089 9.985 -0.484 1.00 94.88 99 THR A N 1
ATOM 737 C CA . THR A 1 99 ? -1.026 10.945 -0.819 1.00 94.88 99 THR A CA 1
ATOM 738 C C . THR A 1 99 ? 0.211 10.719 0.037 1.00 94.88 99 THR A C 1
ATOM 740 O O . THR A 1 99 ? 1.323 10.592 -0.479 1.00 94.88 99 THR A O 1
ATOM 743 N N . TYR A 1 100 ? 0.020 10.648 1.355 1.00 96.81 100 TYR A N 1
ATOM 744 C CA . TYR A 1 100 ? 1.109 10.475 2.309 1.00 96.81 100 TYR A CA 1
ATOM 745 C C . TYR A 1 100 ? 1.706 9.071 2.203 1.00 96.81 100 TYR A C 1
ATOM 747 O O . TYR A 1 100 ? 2.924 8.946 2.103 1.00 96.81 100 TYR A O 1
ATOM 755 N N . ALA A 1 101 ? 0.860 8.039 2.114 1.00 96.25 101 ALA A N 1
ATOM 756 C CA . ALA A 1 101 ? 1.306 6.652 2.002 1.00 96.25 101 ALA A CA 1
ATOM 757 C C . ALA A 1 101 ? 2.169 6.404 0.751 1.00 96.25 101 ALA A C 1
ATOM 759 O O . ALA A 1 101 ? 3.210 5.757 0.826 1.00 96.25 101 ALA A O 1
ATOM 760 N N . MET A 1 102 ? 1.779 6.950 -0.406 1.00 94.50 102 MET A N 1
ATOM 761 C CA . MET A 1 102 ? 2.585 6.855 -1.629 1.00 94.50 102 MET A CA 1
ATOM 762 C C . MET A 1 102 ? 3.868 7.681 -1.543 1.00 94.50 102 MET A C 1
ATOM 764 O O . MET A 1 102 ? 4.912 7.261 -2.046 1.00 94.50 102 MET A O 1
ATOM 768 N N . SER A 1 103 ? 3.810 8.848 -0.895 1.00 95.56 103 SER A N 1
ATOM 769 C CA . SER A 1 103 ? 4.9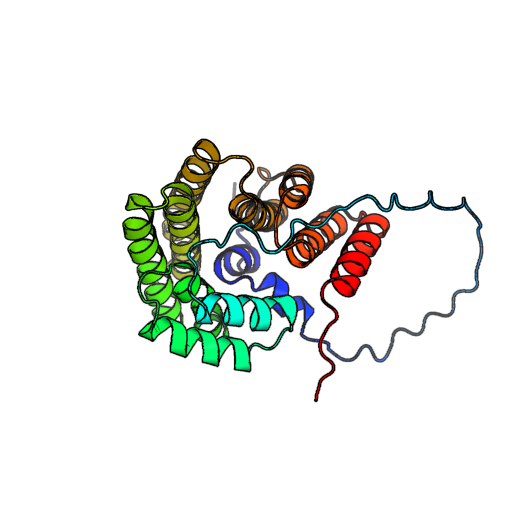76 9.720 -0.720 1.00 95.56 103 SER A CA 1
ATOM 770 C C . SER A 1 103 ? 6.070 9.072 0.126 1.00 95.56 103 SER A C 1
ATOM 772 O O . SER A 1 103 ? 7.231 9.439 -0.028 1.00 95.56 103 SER A O 1
ATOM 774 N N . THR A 1 104 ? 5.748 8.072 0.952 1.00 94.88 104 THR A N 1
ATOM 775 C CA . THR A 1 104 ? 6.716 7.301 1.744 1.00 94.88 104 THR A CA 1
ATOM 776 C C . THR A 1 104 ? 7.793 6.612 0.901 1.00 94.88 104 THR A C 1
ATOM 778 O O . THR A 1 104 ? 8.914 6.446 1.384 1.00 94.88 104 THR A O 1
ATOM 781 N N . LEU A 1 105 ? 7.508 6.255 -0.357 1.00 89.56 105 LEU A N 1
ATOM 782 C CA . LEU A 1 105 ? 8.467 5.571 -1.232 1.00 89.56 105 LEU A CA 1
ATOM 783 C C . LEU A 1 105 ? 9.783 6.354 -1.395 1.00 89.56 105 LEU A C 1
ATOM 785 O O . LEU A 1 105 ? 10.862 5.764 -1.342 1.00 89.56 105 LEU A O 1
ATOM 789 N N . TYR A 1 106 ? 9.708 7.677 -1.558 1.00 91.62 106 TYR A N 1
ATOM 790 C CA . TYR A 1 106 ? 10.879 8.517 -1.828 1.00 91.62 106 TYR A CA 1
ATOM 791 C C . TYR A 1 106 ? 11.844 8.622 -0.639 1.00 91.62 106 TYR A C 1
ATOM 793 O O . TYR A 1 106 ? 13.003 8.237 -0.807 1.00 91.62 106 TYR A O 1
ATOM 801 N N . PRO A 1 107 ? 11.431 9.071 0.566 1.00 92.56 107 PRO A N 1
ATOM 802 C CA . PRO A 1 107 ? 12.331 9.104 1.712 1.00 92.56 107 PRO A CA 1
ATOM 803 C C . PRO A 1 107 ? 12.799 7.702 2.102 1.00 92.56 107 PRO A C 1
ATOM 805 O O . PRO A 1 107 ? 13.959 7.539 2.465 1.00 92.56 107 PRO A O 1
ATOM 808 N N . PHE A 1 108 ? 11.962 6.670 1.935 1.00 86.56 108 PHE A N 1
ATOM 809 C CA . PHE A 1 108 ? 12.396 5.294 2.156 1.00 86.56 108 PHE A CA 1
ATOM 810 C C . PHE A 1 108 ? 13.561 4.905 1.234 1.00 86.56 108 PHE A C 1
ATOM 812 O O . PHE A 1 108 ? 14.563 4.373 1.708 1.00 86.56 108 PHE A O 1
ATOM 819 N N . SER A 1 109 ? 13.463 5.213 -0.065 1.00 86.56 109 SER A N 1
ATOM 820 C CA . SER A 1 109 ? 14.537 4.949 -1.035 1.00 86.56 109 SER A CA 1
ATOM 821 C C . SER A 1 109 ? 15.823 5.734 -0.747 1.00 86.56 109 SER A C 1
ATOM 823 O O . SER A 1 109 ? 16.910 5.257 -1.057 1.00 86.56 109 SER A O 1
ATOM 825 N N . ALA A 1 110 ? 15.706 6.897 -0.099 1.00 90.06 110 ALA A N 1
ATOM 826 C CA . ALA A 1 110 ? 16.828 7.733 0.321 1.00 90.06 110 ALA A CA 1
ATOM 827 C C . ALA A 1 110 ? 17.392 7.368 1.711 1.00 90.06 110 ALA A C 1
ATOM 829 O O . ALA A 1 110 ? 18.348 7.994 2.161 1.00 90.06 110 ALA A O 1
ATOM 830 N N . GLY A 1 111 ? 16.805 6.389 2.413 1.00 87.44 111 GLY A N 1
ATOM 831 C CA . GLY A 1 111 ? 17.181 6.040 3.789 1.00 87.44 111 GLY A CA 1
ATOM 832 C C . GLY A 1 111 ? 16.750 7.065 4.849 1.00 87.44 111 GLY A C 1
ATOM 833 O O . GLY A 1 111 ? 17.186 6.982 5.995 1.00 87.44 111 GLY A O 1
ATOM 834 N N . ASP A 1 112 ? 15.882 8.011 4.493 1.00 92.81 112 ASP A N 1
ATOM 835 C CA . ASP A 1 112 ? 15.335 9.039 5.381 1.00 92.81 112 ASP A CA 1
ATOM 836 C C . ASP A 1 112 ? 14.135 8.480 6.163 1.00 92.81 112 ASP A C 1
ATOM 838 O O . ASP A 1 112 ? 12.962 8.734 5.870 1.00 92.81 112 ASP A O 1
ATOM 842 N N . TYR A 1 113 ? 14.429 7.636 7.153 1.00 89.88 113 TYR A N 1
ATOM 843 C CA . TYR A 1 113 ? 13.395 6.936 7.916 1.00 89.88 113 TYR A CA 1
ATOM 844 C C . TYR A 1 113 ? 12.575 7.860 8.830 1.00 89.88 113 TYR A C 1
ATOM 846 O O . TYR A 1 113 ? 11.431 7.536 9.143 1.00 89.88 113 TYR A O 1
ATOM 854 N N . GLU A 1 114 ? 13.098 9.026 9.213 1.00 94.06 114 GLU A N 1
ATOM 855 C CA . GLU A 1 114 ? 12.321 10.016 9.969 1.00 94.06 114 GLU A CA 1
ATOM 856 C C . GLU A 1 114 ? 11.220 10.639 9.101 1.00 94.06 114 GLU A C 1
ATOM 858 O O . GLU A 1 114 ? 10.078 10.756 9.550 1.00 94.06 114 GLU A O 1
ATOM 863 N N . ARG A 1 115 ? 11.485 10.931 7.820 1.00 95.31 115 ARG A N 1
ATOM 864 C CA . ARG A 1 115 ? 10.407 11.319 6.894 1.00 95.31 115 ARG A CA 1
ATOM 865 C C . ARG A 1 115 ? 9.439 10.179 6.585 1.00 95.31 115 ARG A C 1
ATOM 867 O O . ARG A 1 115 ? 8.254 10.430 6.377 1.00 95.31 115 ARG A O 1
ATOM 874 N N . VAL A 1 116 ? 9.903 8.927 6.574 1.00 93.38 116 VAL A N 1
ATOM 875 C CA . VAL A 1 116 ? 9.007 7.759 6.467 1.00 93.38 116 VAL A CA 1
ATOM 876 C C . VAL A 1 116 ? 8.024 7.726 7.637 1.00 93.38 116 VAL A C 1
ATOM 878 O O . VAL A 1 116 ? 6.825 7.551 7.415 1.00 93.38 116 VAL A O 1
ATOM 881 N N . LYS A 1 117 ? 8.514 7.940 8.863 1.00 96.00 117 LYS A N 1
ATOM 882 C CA . LYS A 1 117 ? 7.677 8.049 10.061 1.00 96.00 117 LYS A CA 1
ATOM 883 C C . LYS A 1 117 ? 6.664 9.187 9.933 1.00 96.00 117 LYS A C 1
ATOM 885 O O . LYS A 1 117 ? 5.477 8.938 10.115 1.00 96.00 117 LYS A O 1
ATOM 890 N N . ASP A 1 118 ? 7.108 10.391 9.572 1.00 97.88 118 ASP A N 1
ATOM 891 C CA . ASP A 1 118 ? 6.233 11.563 9.408 1.00 97.88 118 ASP A CA 1
ATOM 892 C C . ASP A 1 118 ? 5.094 11.296 8.406 1.00 97.88 118 ASP A C 1
ATOM 894 O O . ASP A 1 118 ? 3.924 11.557 8.696 1.00 97.88 118 ASP A O 1
ATOM 898 N N . TYR A 1 119 ? 5.389 10.689 7.252 1.00 97.50 119 TYR A N 1
ATOM 899 C CA . TYR A 1 119 ? 4.343 10.300 6.303 1.00 97.50 119 TYR A CA 1
ATOM 900 C C . TYR A 1 119 ? 3.435 9.177 6.817 1.00 97.50 119 TYR A C 1
ATOM 902 O O . TYR A 1 119 ? 2.232 9.207 6.548 1.00 97.50 119 TYR A O 1
ATOM 910 N N . GLY A 1 120 ? 3.957 8.223 7.590 1.00 97.19 120 GLY A N 1
ATOM 911 C CA . GLY A 1 120 ? 3.143 7.218 8.274 1.00 97.19 120 GLY A CA 1
ATOM 912 C C . GLY A 1 120 ? 2.137 7.850 9.243 1.00 97.19 120 GLY A C 1
ATOM 913 O O . GLY A 1 120 ? 0.942 7.563 9.165 1.00 97.19 120 GLY A O 1
ATOM 914 N N . GLU A 1 121 ? 2.587 8.774 10.095 1.00 98.50 121 GLU A N 1
ATOM 915 C CA . GLU A 1 121 ? 1.738 9.508 11.048 1.00 98.50 121 GLU A CA 1
ATOM 916 C C . GLU A 1 121 ? 0.686 10.367 10.329 1.00 98.50 121 GLU A C 1
ATOM 918 O O . GLU A 1 121 ? -0.493 10.356 10.695 1.00 98.50 121 GLU A O 1
ATOM 923 N N . LYS A 1 122 ? 1.077 11.062 9.253 1.00 98.38 122 LYS A N 1
ATOM 924 C CA . LYS A 1 122 ? 0.148 11.843 8.420 1.00 98.38 122 LYS A CA 1
ATOM 925 C C . LYS A 1 122 ? -0.889 10.965 7.722 1.00 98.38 122 LYS A C 1
ATOM 927 O O . LYS A 1 122 ? -2.051 11.364 7.649 1.00 98.38 122 LYS A O 1
ATOM 932 N N . THR A 1 123 ? -0.505 9.769 7.273 1.00 98.31 123 THR A N 1
ATOM 933 C CA . THR A 1 123 ? -1.432 8.784 6.694 1.00 98.31 123 THR A CA 1
ATOM 934 C C . THR A 1 123 ? -2.499 8.389 7.713 1.00 98.31 123 THR A C 1
ATOM 936 O O . THR A 1 123 ? -3.686 8.500 7.412 1.00 98.31 123 THR A O 1
ATOM 939 N N . VAL A 1 124 ? -2.097 8.003 8.933 1.00 98.50 124 VAL A N 1
ATOM 940 C CA . VAL A 1 124 ? -3.032 7.640 10.017 1.00 98.50 124 VAL A CA 1
ATOM 941 C C . VAL A 1 124 ? -3.971 8.807 10.330 1.00 98.50 124 VAL A C 1
ATOM 943 O O . VAL A 1 124 ? -5.187 8.646 10.277 1.00 98.50 124 VAL A O 1
ATOM 946 N N . LYS A 1 125 ? -3.429 10.010 10.548 1.00 98.44 125 LYS A N 1
ATOM 947 C CA . LYS A 1 125 ? -4.217 11.204 10.892 1.00 98.44 125 LYS A CA 1
ATOM 948 C C . LYS A 1 125 ? -5.216 11.605 9.801 1.00 98.44 125 LYS A C 1
ATOM 950 O O . LYS A 1 125 ? -6.334 12.027 10.102 1.00 98.44 125 LYS A O 1
ATOM 955 N N . ALA A 1 126 ? -4.831 11.518 8.528 1.00 97.06 126 ALA A N 1
ATOM 956 C CA . ALA A 1 126 ? -5.741 11.778 7.414 1.00 97.06 126 ALA A CA 1
ATOM 957 C C . ALA A 1 126 ? -6.836 10.699 7.323 1.00 97.06 126 ALA A C 1
ATOM 959 O O . ALA A 1 126 ? -8.007 11.020 7.117 1.00 97.06 126 ALA A O 1
ATOM 960 N N . ALA A 1 127 ? -6.482 9.435 7.553 1.00 97.75 127 ALA A N 1
ATOM 961 C CA . ALA A 1 127 ? -7.405 8.307 7.519 1.00 97.75 127 ALA A CA 1
ATOM 962 C C . ALA A 1 127 ? -8.417 8.314 8.687 1.00 97.75 127 ALA A C 1
ATOM 964 O O . ALA A 1 127 ? -9.606 8.051 8.487 1.00 97.75 127 ALA A O 1
ATOM 965 N N . GLU A 1 128 ? -7.999 8.716 9.888 1.00 98.00 128 GLU A N 1
ATOM 966 C CA . GLU A 1 128 ? -8.892 8.967 11.030 1.00 98.00 128 GLU A CA 1
ATOM 967 C C . GLU A 1 128 ? -9.970 10.000 10.677 1.00 98.00 128 GLU A C 1
ATOM 969 O O . GLU A 1 128 ? -11.161 9.773 10.897 1.00 98.00 128 GLU A O 1
ATOM 974 N N . LYS A 1 129 ? -9.580 11.120 10.052 1.00 96.88 129 LYS A N 1
ATOM 975 C CA . LYS A 1 129 ? -10.537 12.131 9.575 1.00 96.88 129 LYS A CA 1
ATOM 976 C C . LYS A 1 129 ? -11.465 11.570 8.499 1.00 96.88 129 LYS A C 1
ATOM 978 O O . LYS A 1 129 ? -12.668 11.832 8.548 1.00 96.88 129 LYS A O 1
ATOM 983 N N . LEU A 1 130 ? -10.920 10.803 7.552 1.00 94.75 130 LEU A N 1
ATOM 984 C CA . LEU A 1 130 ? -11.679 10.183 6.465 1.00 94.75 130 LEU A CA 1
ATOM 985 C C . LEU A 1 130 ? -12.748 9.221 6.992 1.00 94.75 130 LEU A C 1
ATOM 987 O O . LEU A 1 130 ? -13.813 9.124 6.393 1.00 94.75 130 LEU A O 1
ATOM 991 N N . THR A 1 131 ? -12.528 8.594 8.151 1.00 95.62 131 THR A N 1
ATOM 992 C CA . THR A 1 131 ? -13.492 7.665 8.766 1.00 95.62 131 THR A CA 1
ATOM 993 C C . THR A 1 131 ? -14.878 8.295 8.969 1.00 95.62 131 THR A C 1
ATOM 995 O O . THR A 1 131 ? -15.884 7.595 8.897 1.00 95.62 131 THR A O 1
ATOM 998 N N . LYS A 1 132 ? -14.960 9.625 9.142 1.00 95.31 132 LYS A N 1
ATOM 999 C CA . LYS A 1 132 ? -16.231 10.356 9.303 1.00 95.31 132 LYS A CA 1
ATOM 1000 C C . LYS A 1 132 ? -17.104 10.378 8.045 1.00 95.31 132 LYS A C 1
ATOM 1002 O O . LYS A 1 132 ? -18.310 10.560 8.155 1.00 95.31 132 LYS A O 1
ATOM 1007 N N . THR A 1 133 ? -16.509 10.259 6.861 1.00 94.31 133 THR A N 1
ATOM 1008 C CA . THR A 1 133 ? -17.216 10.366 5.570 1.00 94.31 133 THR A CA 1
ATOM 1009 C C . THR A 1 133 ? -17.096 9.106 4.721 1.00 94.31 133 THR A C 1
ATOM 1011 O O . THR A 1 133 ? -17.950 8.849 3.879 1.00 94.31 133 THR A O 1
ATOM 1014 N N . ASN A 1 134 ? -16.056 8.308 4.947 1.00 95.31 134 ASN A N 1
ATOM 1015 C CA . ASN A 1 134 ? -15.843 7.001 4.353 1.00 95.31 134 ASN A CA 1
ATOM 1016 C C . ASN A 1 134 ? -15.129 6.110 5.380 1.00 95.31 134 ASN A C 1
ATOM 1018 O O . ASN A 1 134 ? -13.899 6.043 5.434 1.00 95.31 134 ASN A O 1
ATOM 1022 N N . ALA A 1 135 ? -15.922 5.443 6.220 1.00 97.06 135 ALA A N 1
ATOM 1023 C CA . ALA A 1 135 ? -15.420 4.601 7.300 1.00 97.06 135 ALA A CA 1
ATOM 1024 C C . ALA A 1 135 ? -14.551 3.445 6.792 1.00 97.06 135 ALA A C 1
ATOM 1026 O O . ALA A 1 135 ? -13.548 3.117 7.424 1.00 97.06 135 ALA A O 1
ATOM 1027 N N . MET A 1 136 ? -14.886 2.848 5.646 1.00 97.19 136 MET A N 1
ATOM 1028 C CA . MET A 1 136 ? -14.102 1.746 5.094 1.00 97.19 136 MET A CA 1
ATOM 1029 C C . MET A 1 136 ? -12.701 2.213 4.679 1.00 97.19 136 MET A C 1
ATOM 1031 O O . MET A 1 136 ? -11.722 1.692 5.217 1.00 97.19 136 MET A O 1
ATOM 1035 N N . ARG A 1 137 ? -12.578 3.244 3.823 1.00 95.88 137 ARG A N 1
ATOM 1036 C CA . ARG A 1 137 ? -11.262 3.793 3.429 1.00 95.88 137 ARG A CA 1
ATOM 1037 C C . ARG A 1 137 ? -10.511 4.350 4.636 1.00 95.88 137 ARG A C 1
ATOM 1039 O O . ARG A 1 137 ? -9.302 4.172 4.740 1.00 95.88 137 ARG A O 1
ATOM 1046 N N . GLY A 1 138 ? -11.215 4.995 5.564 1.00 97.50 138 GLY A N 1
ATOM 1047 C CA . GLY A 1 138 ? -10.627 5.506 6.798 1.00 97.50 138 GLY A CA 1
ATOM 1048 C C . GLY A 1 138 ? -9.987 4.410 7.655 1.00 97.50 138 GLY A C 1
ATOM 1049 O O . GLY A 1 138 ? -8.866 4.579 8.125 1.00 97.50 138 GLY A O 1
ATOM 1050 N N . ASN A 1 139 ? -10.636 3.255 7.820 1.00 98.38 139 ASN A N 1
ATOM 1051 C CA . ASN A 1 139 ? -10.030 2.113 8.515 1.00 98.38 139 ASN A CA 1
ATOM 1052 C C . ASN A 1 139 ? -8.889 1.489 7.693 1.00 98.38 139 ASN A C 1
ATOM 1054 O O . ASN A 1 139 ? -7.808 1.258 8.229 1.00 98.38 139 ASN A O 1
ATOM 1058 N N . LEU A 1 140 ? -9.085 1.286 6.386 1.00 97.62 140 LEU A N 1
ATOM 1059 C CA . LEU A 1 140 ? -8.072 0.723 5.488 1.00 97.62 140 LEU A CA 1
ATOM 1060 C C . LEU A 1 140 ? -6.752 1.503 5.560 1.00 97.62 140 LEU A C 1
ATOM 1062 O O . LEU A 1 140 ? -5.690 0.923 5.786 1.00 97.62 140 LEU A O 1
ATOM 1066 N N . TYR A 1 141 ? -6.818 2.828 5.436 1.00 97.56 141 TYR A N 1
ATOM 1067 C CA . TYR A 1 141 ? -5.628 3.671 5.441 1.00 97.56 141 TYR A CA 1
ATOM 1068 C C . TYR A 1 141 ? -5.038 3.928 6.831 1.00 97.56 141 TYR A C 1
ATOM 1070 O O . TYR A 1 141 ? -3.840 4.198 6.918 1.00 97.56 141 TYR A O 1
ATOM 1078 N N . GLN A 1 142 ? -5.803 3.773 7.917 1.00 98.56 142 GLN A N 1
ATOM 1079 C CA . GLN A 1 142 ? -5.211 3.672 9.258 1.00 98.56 142 GLN A CA 1
ATOM 1080 C C . GLN A 1 142 ? -4.317 2.429 9.348 1.00 98.56 142 GLN A C 1
ATOM 1082 O O . GLN A 1 142 ? -3.172 2.534 9.786 1.00 98.56 142 GLN A O 1
ATOM 1087 N N . GLY A 1 143 ? -4.787 1.284 8.836 1.00 96.94 143 GLY A N 1
ATOM 1088 C CA . GLY A 1 143 ? -3.984 0.065 8.722 1.00 96.94 143 GLY A CA 1
ATOM 1089 C C . GLY A 1 143 ? -2.716 0.267 7.883 1.00 96.94 143 GLY A C 1
ATOM 1090 O O . GLY A 1 143 ? -1.624 -0.085 8.322 1.00 96.94 143 GLY A O 1
ATOM 1091 N N . VAL A 1 144 ? -2.824 0.907 6.713 1.00 96.50 144 VAL A N 1
ATOM 1092 C CA . VAL A 1 144 ? -1.658 1.226 5.862 1.00 96.50 144 VAL A CA 1
ATOM 1093 C C . VAL A 1 144 ? -0.656 2.133 6.586 1.00 96.50 144 VAL A C 1
ATOM 1095 O O . VAL A 1 144 ? 0.539 1.842 6.602 1.00 96.50 144 VAL A O 1
ATOM 1098 N N . GLY A 1 145 ? -1.122 3.208 7.228 1.00 97.00 145 GLY A N 1
ATOM 1099 C CA . GLY A 1 145 ? -0.260 4.112 7.992 1.00 97.00 145 GLY A CA 1
ATOM 1100 C C . GLY A 1 145 ? 0.456 3.406 9.148 1.00 97.00 145 GLY A C 1
ATOM 1101 O O . GLY A 1 145 ? 1.661 3.575 9.337 1.00 97.00 145 GLY A O 1
ATOM 1102 N N . LEU A 1 146 ? -0.244 2.535 9.876 1.00 96.69 146 LEU A N 1
ATOM 1103 C CA . LEU A 1 146 ? 0.347 1.712 10.933 1.00 96.69 146 LEU A CA 1
ATOM 1104 C C . LEU A 1 146 ? 1.380 0.717 10.399 1.00 96.69 146 LEU A C 1
ATOM 1106 O O . LEU A 1 146 ? 2.392 0.490 11.063 1.00 96.69 146 LEU A O 1
ATOM 1110 N N . ALA A 1 147 ? 1.175 0.165 9.203 1.00 92.56 147 ALA A N 1
ATOM 1111 C CA . ALA A 1 147 ? 2.146 -0.712 8.557 1.00 92.56 147 ALA A CA 1
ATOM 1112 C C . ALA A 1 147 ? 3.436 0.041 8.187 1.00 92.56 147 ALA A C 1
ATOM 1114 O O . ALA A 1 147 ? 4.536 -0.469 8.412 1.00 92.56 147 ALA A O 1
ATOM 1115 N N . ILE A 1 148 ? 3.316 1.285 7.710 1.00 94.56 148 ILE A N 1
ATOM 1116 C CA . ILE A 1 148 ? 4.459 2.184 7.486 1.00 94.56 148 ILE A CA 1
ATOM 1117 C C . ILE A 1 148 ? 5.217 2.424 8.795 1.00 94.56 148 ILE A C 1
ATOM 1119 O O . ILE A 1 148 ? 6.441 2.278 8.851 1.00 94.56 148 ILE A O 1
ATOM 1123 N N . LEU A 1 149 ? 4.495 2.724 9.875 1.00 94.19 149 LEU A N 1
ATOM 1124 C CA . LEU A 1 149 ? 5.095 2.938 11.189 1.00 94.19 149 LEU A CA 1
ATOM 1125 C C . LEU A 1 149 ? 5.726 1.661 11.760 1.00 94.19 149 LEU A C 1
ATOM 1127 O O . LEU A 1 149 ? 6.756 1.741 12.424 1.00 94.19 149 LEU A O 1
ATOM 1131 N N . ALA A 1 150 ? 5.168 0.480 11.487 1.00 90.25 150 ALA A N 1
ATOM 1132 C CA . ALA A 1 150 ? 5.777 -0.797 11.853 1.00 90.25 150 ALA A CA 1
ATOM 1133 C C . ALA A 1 150 ? 7.114 -1.013 11.125 1.00 90.25 150 ALA A C 1
ATOM 1135 O O . ALA A 1 150 ? 8.085 -1.461 11.734 1.00 90.25 150 ALA A O 1
ATOM 1136 N N . ALA A 1 151 ? 7.200 -0.648 9.843 1.00 86.69 151 ALA A N 1
ATOM 1137 C CA . ALA A 1 151 ? 8.457 -0.699 9.103 1.00 86.69 151 ALA A CA 1
ATOM 1138 C C . ALA A 1 151 ? 9.487 0.313 9.626 1.00 86.69 151 ALA A C 1
ATOM 1140 O O . ALA A 1 151 ? 10.667 -0.025 9.714 1.00 86.69 151 ALA A O 1
ATOM 1141 N N . TYR A 1 152 ? 9.060 1.512 10.033 1.00 89.69 152 TYR A N 1
ATOM 1142 C CA . TYR A 1 152 ? 9.936 2.474 10.711 1.00 89.69 152 TYR A CA 1
ATOM 1143 C C . TYR A 1 152 ? 10.495 1.919 12.032 1.00 89.69 152 TYR A C 1
ATOM 1145 O O . TYR A 1 152 ? 11.701 1.996 12.271 1.00 89.69 152 TYR A O 1
ATOM 1153 N N . GLU A 1 153 ? 9.655 1.292 12.863 1.00 87.88 153 GLU A N 1
ATOM 1154 C CA . GLU A 1 153 ? 10.077 0.667 14.127 1.00 87.88 153 GLU A CA 1
ATOM 1155 C C . GLU A 1 153 ? 11.159 -0.405 13.932 1.00 87.88 153 GLU A C 1
ATOM 1157 O O . GLU A 1 153 ? 12.000 -0.587 14.806 1.00 87.88 153 GLU A O 1
ATOM 1162 N N . MET A 1 154 ? 11.182 -1.085 12.783 1.00 84.81 154 MET A N 1
ATOM 1163 C CA . MET A 1 154 ? 12.239 -2.045 12.440 1.00 84.81 154 MET A CA 1
ATOM 1164 C C . MET A 1 154 ? 13.558 -1.389 12.011 1.00 84.81 154 MET A C 1
ATOM 1166 O O . MET A 1 154 ? 14.584 -2.067 11.971 1.00 84.81 154 MET A O 1
ATOM 1170 N N . LYS A 1 155 ? 13.534 -0.112 11.618 1.00 83.06 155 LYS A N 1
ATOM 1171 C CA . LYS A 1 155 ? 14.673 0.601 11.021 1.00 83.06 155 LYS A CA 1
ATOM 1172 C C . LYS A 1 155 ? 15.333 1.604 11.959 1.00 83.06 155 LYS A C 1
ATOM 1174 O O . LYS A 1 155 ? 16.524 1.859 11.800 1.00 83.06 155 LYS A O 1
ATOM 1179 N N . LYS A 1 156 ? 14.593 2.179 12.910 1.00 81.25 156 LYS A N 1
ATOM 1180 C CA . LYS A 1 156 ? 15.142 3.160 13.856 1.00 81.25 156 LYS A CA 1
ATOM 1181 C C . LYS A 1 156 ? 16.203 2.518 14.767 1.00 81.25 156 LYS A C 1
ATOM 1183 O O . LYS A 1 156 ? 16.078 1.353 15.137 1.00 81.25 156 LYS A O 1
ATOM 1188 N N . ALA A 1 157 ? 17.219 3.289 15.164 1.00 73.06 157 ALA A N 1
ATOM 1189 C CA . ALA A 1 157 ? 18.405 2.785 15.875 1.00 73.06 157 ALA A CA 1
ATOM 1190 C C . ALA A 1 157 ? 18.091 2.028 17.183 1.00 73.06 157 ALA A C 1
ATOM 1192 O O . ALA A 1 157 ? 18.688 0.992 17.451 1.00 73.06 157 ALA A O 1
ATOM 1193 N N . ASN A 1 158 ? 17.108 2.508 17.952 1.00 75.94 158 ASN A N 1
ATOM 1194 C CA . ASN A 1 158 ? 16.630 1.870 19.191 1.00 75.94 158 ASN A CA 1
ATOM 1195 C C . ASN A 1 158 ? 15.292 1.141 18.988 1.00 75.94 158 ASN A C 1
ATOM 1197 O O . ASN A 1 158 ? 14.486 0.999 19.907 1.00 75.94 158 ASN A O 1
ATOM 1201 N N . GLY A 1 159 ? 14.997 0.793 17.741 1.00 72.25 159 GLY A N 1
ATOM 1202 C CA . GLY A 1 159 ? 13.799 0.079 17.350 1.00 72.25 159 GLY A CA 1
ATOM 1203 C C . GLY A 1 159 ? 13.930 -1.415 17.566 1.00 72.25 159 GLY A C 1
ATOM 1204 O O . GLY A 1 159 ? 14.899 -1.917 18.133 1.00 72.25 159 GLY A O 1
ATOM 1205 N N . GLY A 1 160 ? 12.933 -2.149 17.095 1.00 78.94 160 GLY A N 1
ATOM 1206 C CA . GLY A 1 160 ? 12.997 -3.596 17.135 1.00 78.94 160 GLY A CA 1
ATOM 1207 C C . GLY A 1 160 ? 11.670 -4.277 16.867 1.00 78.94 160 GLY A C 1
ATOM 1208 O O . GLY A 1 160 ? 10.609 -3.658 16.770 1.00 78.94 160 GLY A O 1
ATOM 1209 N N . ALA A 1 161 ? 11.754 -5.603 16.803 1.00 81.00 161 ALA A N 1
ATOM 1210 C CA . ALA A 1 161 ? 10.631 -6.474 16.486 1.00 81.00 161 ALA A CA 1
ATOM 1211 C C . ALA A 1 161 ? 9.419 -6.270 17.410 1.00 81.00 161 ALA A C 1
ATOM 1213 O O . ALA A 1 161 ? 8.293 -6.412 16.952 1.00 81.00 161 ALA A O 1
ATOM 1214 N N . LEU A 1 162 ? 9.623 -5.897 18.681 1.00 81.50 162 LEU A N 1
ATOM 1215 C CA . LEU A 1 162 ? 8.528 -5.667 19.631 1.00 81.50 162 LEU A CA 1
ATOM 1216 C C . LEU A 1 162 ? 7.680 -4.437 19.270 1.00 81.50 162 LEU A C 1
ATOM 1218 O O . LEU A 1 162 ? 6.453 -4.529 19.240 1.00 81.50 162 LEU A O 1
ATOM 1222 N N . GLY A 1 163 ? 8.323 -3.309 18.944 1.00 80.81 163 GLY A N 1
ATOM 1223 C CA . GLY A 1 163 ? 7.623 -2.090 18.523 1.00 80.81 163 GLY A CA 1
ATOM 1224 C C . GLY A 1 163 ? 6.865 -2.300 17.212 1.00 80.81 163 GLY A C 1
ATOM 1225 O O . GLY A 1 163 ? 5.708 -1.899 17.080 1.00 80.81 163 GLY A O 1
ATOM 1226 N N . ALA A 1 164 ? 7.482 -3.015 16.269 1.00 86.06 164 ALA A N 1
ATOM 1227 C CA . ALA A 1 164 ? 6.849 -3.379 15.007 1.00 86.06 164 ALA A CA 1
ATOM 1228 C C . ALA A 1 164 ? 5.673 -4.355 15.191 1.00 86.06 164 ALA A C 1
ATOM 1230 O O . ALA A 1 164 ? 4.643 -4.194 14.538 1.00 86.06 164 ALA A O 1
ATOM 1231 N N . LEU A 1 165 ? 5.788 -5.330 16.100 1.00 84.81 165 LEU A N 1
ATOM 1232 C CA . LEU A 1 165 ? 4.748 -6.330 16.357 1.00 84.81 165 LEU A CA 1
ATOM 1233 C C . LEU A 1 165 ? 3.472 -5.702 16.926 1.00 84.81 165 LEU A C 1
ATOM 1235 O O . LEU A 1 165 ? 2.382 -6.020 16.457 1.00 84.81 165 LEU A O 1
ATOM 1239 N N . SER A 1 166 ? 3.601 -4.780 17.886 1.00 86.19 166 SER A N 1
ATOM 1240 C CA . SER A 1 166 ? 2.446 -4.065 18.449 1.00 86.19 166 SER A CA 1
ATOM 1241 C C . SER A 1 166 ? 1.687 -3.272 17.379 1.00 86.19 166 SER A C 1
ATOM 1243 O O . SER A 1 166 ? 0.457 -3.255 17.362 1.00 86.19 166 SER A O 1
ATOM 1245 N N . LYS A 1 167 ? 2.406 -2.652 16.436 1.00 88.75 167 LYS A N 1
ATOM 1246 C CA . LYS A 1 167 ? 1.781 -1.949 15.309 1.00 88.75 167 LYS A CA 1
ATOM 1247 C C . LYS A 1 167 ? 1.145 -2.918 14.320 1.00 88.75 167 LYS A C 1
ATOM 1249 O O . LYS A 1 167 ? 0.032 -2.670 13.878 1.00 88.75 167 LYS A O 1
ATOM 1254 N N . LEU A 1 168 ? 1.801 -4.037 14.018 1.00 87.25 168 LEU A N 1
ATOM 1255 C CA . LEU A 1 168 ? 1.275 -5.056 13.110 1.00 87.25 168 LEU A CA 1
ATOM 1256 C C . LEU A 1 168 ? -0.055 -5.650 13.605 1.00 87.25 168 LEU A C 1
ATOM 1258 O O . LEU A 1 168 ? -0.952 -5.882 12.802 1.00 87.25 168 LEU A O 1
ATOM 1262 N N . GLN A 1 169 ? -0.223 -5.833 14.916 1.00 89.81 169 GLN A N 1
ATOM 1263 C CA . GLN A 1 169 ? -1.514 -6.230 15.493 1.00 89.81 169 GLN A CA 1
ATOM 1264 C C . GLN A 1 169 ? -2.620 -5.213 15.169 1.00 89.81 169 GLN A C 1
ATOM 1266 O O . GLN A 1 169 ? -3.701 -5.599 14.730 1.00 89.81 169 GLN A O 1
ATOM 1271 N N . GLN A 1 170 ? -2.327 -3.917 15.307 1.00 94.50 170 GLN A N 1
ATOM 1272 C CA . GLN A 1 170 ? -3.274 -2.851 14.968 1.00 94.50 170 GLN A CA 1
ATOM 1273 C C . GLN A 1 170 ? -3.550 -2.781 13.459 1.00 94.50 170 GLN A C 1
ATOM 1275 O O . GLN A 1 170 ? -4.679 -2.503 13.064 1.00 94.50 170 GLN A O 1
ATOM 1280 N N . VAL A 1 171 ? -2.558 -3.075 12.604 1.00 93.88 171 VAL A N 1
ATOM 1281 C CA . VAL A 1 171 ? -2.777 -3.196 11.151 1.00 93.88 171 VAL A CA 1
ATOM 1282 C C . VAL A 1 171 ? -3.897 -4.198 10.881 1.00 93.88 171 VAL A C 1
ATOM 1284 O O . VAL A 1 171 ? -4.868 -3.848 10.215 1.00 93.88 171 VAL A O 1
ATOM 1287 N N . PHE A 1 172 ? -3.804 -5.412 11.433 1.00 91.25 172 PHE A N 1
ATOM 1288 C CA . PHE A 1 172 ? -4.839 -6.430 11.237 1.00 91.25 172 PHE A CA 1
ATOM 1289 C C . PHE A 1 172 ? -6.200 -5.985 11.773 1.00 91.25 172 PHE A C 1
ATOM 1291 O O . PHE A 1 172 ? -7.197 -6.136 11.074 1.00 91.25 172 PHE A O 1
ATOM 1298 N N . GLU A 1 173 ? -6.242 -5.359 12.951 1.00 96.00 173 GLU A N 1
ATOM 1299 C CA . GLU A 1 173 ? -7.485 -4.835 13.524 1.00 96.00 173 GLU A CA 1
ATOM 1300 C C . GLU A 1 173 ? -8.187 -3.845 12.578 1.00 96.00 173 GLU A C 1
ATOM 1302 O O . GLU A 1 173 ? -9.391 -3.952 12.331 1.00 96.00 173 GLU A O 1
ATOM 1307 N N . PHE A 1 174 ? -7.446 -2.887 12.020 1.00 97.81 174 PHE A N 1
ATOM 1308 C CA . PHE A 1 174 ? -8.004 -1.880 11.120 1.00 97.81 174 PHE A CA 1
ATOM 1309 C C . PHE A 1 174 ? -8.397 -2.449 9.754 1.00 97.81 174 PHE A C 1
ATOM 1311 O O . PHE A 1 174 ? -9.449 -2.084 9.220 1.00 97.81 174 PHE A O 1
ATOM 1318 N N . ILE A 1 175 ? -7.615 -3.380 9.205 1.00 95.06 175 ILE A N 1
ATOM 1319 C CA . ILE A 1 175 ? -7.977 -4.078 7.965 1.00 95.06 175 ILE A CA 1
ATOM 1320 C C . ILE A 1 175 ? -9.244 -4.921 8.165 1.00 95.06 175 ILE A C 1
ATOM 1322 O O . ILE A 1 175 ? -10.130 -4.900 7.310 1.00 95.06 175 ILE A O 1
ATOM 1326 N N . ASP A 1 176 ? -9.396 -5.590 9.309 1.00 95.62 176 ASP A N 1
ATOM 1327 C CA . ASP A 1 176 ? -10.606 -6.349 9.632 1.00 95.62 176 ASP A CA 1
ATOM 1328 C C . ASP A 1 176 ? -11.827 -5.442 9.823 1.00 95.62 176 ASP A C 1
ATOM 1330 O O . ASP A 1 176 ? -12.922 -5.786 9.371 1.00 95.62 176 ASP A O 1
ATOM 1334 N N . LYS A 1 177 ? -11.664 -4.260 10.434 1.00 98.00 177 LYS A N 1
ATOM 1335 C CA . LYS A 1 177 ? -12.729 -3.243 10.495 1.00 98.00 177 LYS A CA 1
ATOM 1336 C C . LYS A 1 177 ? -13.162 -2.809 9.094 1.00 98.00 177 LYS A C 1
ATOM 1338 O O . LYS A 1 177 ? -14.358 -2.795 8.816 1.00 98.00 177 LYS A O 1
ATOM 1343 N N . ALA A 1 178 ? -12.217 -2.507 8.200 1.00 97.06 178 ALA A N 1
ATOM 1344 C CA . ALA A 1 178 ? -12.525 -2.149 6.814 1.00 97.06 178 ALA A CA 1
ATOM 1345 C C . ALA A 1 178 ? -13.257 -3.289 6.080 1.00 97.06 178 ALA A C 1
ATOM 1347 O O . ALA A 1 178 ? -14.279 -3.054 5.434 1.00 97.06 178 ALA A O 1
ATOM 1348 N N . LYS A 1 179 ? -12.796 -4.534 6.253 1.00 95.81 179 LYS A N 1
ATOM 1349 C CA . LYS A 1 179 ? -13.410 -5.734 5.666 1.00 95.81 179 LYS A CA 1
ATOM 1350 C C . LYS A 1 179 ? -14.829 -5.993 6.160 1.00 95.81 179 LYS A C 1
ATOM 1352 O O . LYS A 1 179 ? -15.669 -6.405 5.369 1.00 95.81 179 LYS A O 1
ATOM 1357 N N . LYS A 1 180 ? -15.120 -5.750 7.440 1.00 97.88 180 LYS A N 1
ATOM 1358 C CA . LYS A 1 180 ? -16.483 -5.879 7.983 1.00 97.88 180 LYS A CA 1
ATOM 1359 C C . LYS A 1 180 ? -17.454 -4.866 7.373 1.00 97.88 180 LYS A C 1
ATOM 1361 O O . LYS A 1 180 ? -18.636 -5.171 7.273 1.00 97.88 180 LYS A O 1
ATOM 1366 N N . LEU A 1 181 ? -16.966 -3.686 6.988 1.00 96.50 181 LEU A N 1
ATOM 1367 C CA . LEU A 1 181 ? -17.788 -2.624 6.405 1.00 96.50 181 LEU A CA 1
ATOM 1368 C C . LEU A 1 181 ? -18.100 -2.884 4.928 1.00 96.50 181 LEU A C 1
ATOM 1370 O O . LEU A 1 181 ? -19.262 -2.847 4.538 1.00 96.50 181 LEU A O 1
ATOM 1374 N N . GLU A 1 182 ? -17.082 -3.164 4.109 1.00 95.44 182 GLU A N 1
ATOM 1375 C CA . GLU A 1 182 ? -17.270 -3.461 2.682 1.00 95.44 182 GLU A CA 1
ATOM 1376 C C . GLU A 1 182 ? -16.350 -4.617 2.238 1.00 95.44 182 GLU A C 1
ATOM 1378 O O . GLU A 1 182 ? -15.276 -4.386 1.677 1.00 95.44 182 GLU A O 1
ATOM 1383 N N . PRO A 1 183 ? -16.749 -5.884 2.449 1.00 94.00 183 PRO A N 1
ATOM 1384 C CA . PRO A 1 183 ? -15.880 -7.043 2.212 1.00 94.00 183 PRO A CA 1
ATOM 1385 C C . PRO A 1 183 ? -15.501 -7.254 0.741 1.00 94.00 183 PRO A C 1
ATOM 1387 O O . PRO A 1 183 ? -14.491 -7.890 0.458 1.00 94.00 183 PRO A O 1
ATOM 1390 N N . ASN A 1 184 ? -16.294 -6.719 -0.191 1.00 92.62 184 ASN A N 1
ATOM 1391 C CA . ASN A 1 184 ? -16.071 -6.840 -1.634 1.00 92.62 184 ASN A CA 1
ATOM 1392 C C . ASN A 1 184 ? -15.454 -5.574 -2.247 1.00 92.62 184 ASN A C 1
ATOM 1394 O O . ASN A 1 184 ? -15.409 -5.447 -3.471 1.00 92.62 184 ASN A O 1
ATOM 1398 N N . ASN A 1 185 ? -15.013 -4.617 -1.424 1.00 95.19 185 ASN A N 1
ATOM 1399 C CA . ASN A 1 185 ? -14.422 -3.392 -1.936 1.00 95.19 185 ASN A CA 1
ATOM 1400 C C . ASN A 1 185 ? -13.110 -3.691 -2.679 1.00 95.19 185 ASN A C 1
ATOM 1402 O O . ASN A 1 185 ? -12.213 -4.367 -2.173 1.00 95.19 185 ASN A O 1
ATOM 1406 N N . SER A 1 186 ? -12.986 -3.164 -3.895 1.00 94.81 186 SER A N 1
ATOM 1407 C CA . SER A 1 186 ? -11.873 -3.490 -4.782 1.00 94.81 186 SER A CA 1
ATOM 1408 C C . SER A 1 186 ? -10.525 -2.910 -4.334 1.00 94.81 186 SER A C 1
ATOM 1410 O O . SER A 1 186 ? -9.491 -3.513 -4.616 1.00 94.81 186 SER A O 1
ATOM 1412 N N . GLU A 1 187 ? -10.522 -1.755 -3.657 1.00 92.50 187 GLU A N 1
ATOM 1413 C CA . GLU A 1 187 ? -9.319 -1.115 -3.096 1.00 92.50 187 GLU A CA 1
ATOM 1414 C C . GLU A 1 187 ? -8.833 -1.894 -1.866 1.00 92.50 187 GLU A C 1
ATOM 1416 O O . GLU A 1 187 ? -7.649 -2.222 -1.769 1.00 92.50 187 GLU A O 1
ATOM 1421 N N . LEU A 1 188 ? -9.761 -2.288 -0.984 1.00 94.19 188 LEU A N 1
ATOM 1422 C CA . LEU A 1 188 ? -9.477 -3.182 0.140 1.00 94.19 188 LEU A CA 1
ATOM 1423 C C . LEU A 1 188 ? -8.875 -4.506 -0.342 1.00 94.19 188 LEU A C 1
ATOM 1425 O O . LEU A 1 188 ? -7.819 -4.907 0.143 1.00 94.19 188 LEU A O 1
ATOM 1429 N N . ASN A 1 189 ? -9.523 -5.167 -1.304 1.00 94.75 189 ASN A N 1
ATOM 1430 C CA . ASN A 1 189 ? -9.064 -6.444 -1.851 1.00 94.75 189 ASN A CA 1
ATOM 1431 C C . ASN A 1 189 ? -7.673 -6.334 -2.482 1.00 94.75 189 ASN A C 1
ATOM 1433 O O . ASN A 1 189 ? -6.870 -7.260 -2.366 1.00 94.75 189 ASN A O 1
ATOM 1437 N N . LEU A 1 190 ? -7.361 -5.195 -3.111 1.00 94.50 190 LEU A N 1
ATOM 1438 C CA . LEU A 1 190 ? -6.030 -4.945 -3.650 1.00 94.50 190 LEU A CA 1
ATOM 1439 C C . LEU A 1 190 ? -4.986 -4.873 -2.530 1.00 94.50 190 LEU A C 1
ATOM 1441 O O . LEU A 1 190 ? -4.015 -5.627 -2.545 1.00 94.50 190 LEU A O 1
ATOM 1445 N N . ILE A 1 191 ? -5.183 -3.974 -1.564 1.00 93.25 191 ILE A N 1
ATOM 1446 C CA . ILE A 1 191 ? -4.209 -3.721 -0.494 1.00 93.25 191 ILE A CA 1
ATOM 1447 C C . ILE A 1 191 ? -4.036 -4.964 0.381 1.00 93.25 191 ILE A C 1
ATOM 1449 O O . ILE A 1 191 ? -2.906 -5.380 0.642 1.00 93.25 191 ILE A O 1
ATOM 1453 N N . LYS A 1 192 ? -5.142 -5.591 0.792 1.00 91.88 192 LYS A N 1
ATOM 1454 C CA . LYS A 1 192 ? -5.113 -6.797 1.618 1.00 91.88 192 LYS A CA 1
ATOM 1455 C C . LYS A 1 192 ? -4.492 -7.977 0.872 1.00 91.88 192 LYS A C 1
ATOM 1457 O O . LYS A 1 192 ? -3.646 -8.653 1.444 1.00 91.88 192 LYS A O 1
ATOM 1462 N N . GLY A 1 193 ? -4.828 -8.176 -0.404 1.00 92.62 193 GLY A N 1
ATOM 1463 C CA . GLY A 1 193 ? -4.236 -9.238 -1.216 1.00 92.62 193 GLY A CA 1
ATOM 1464 C C . GLY A 1 193 ? -2.713 -9.117 -1.309 1.00 92.62 193 GLY A C 1
ATOM 1465 O O . GLY A 1 193 ? -1.999 -10.089 -1.081 1.00 92.62 193 GLY 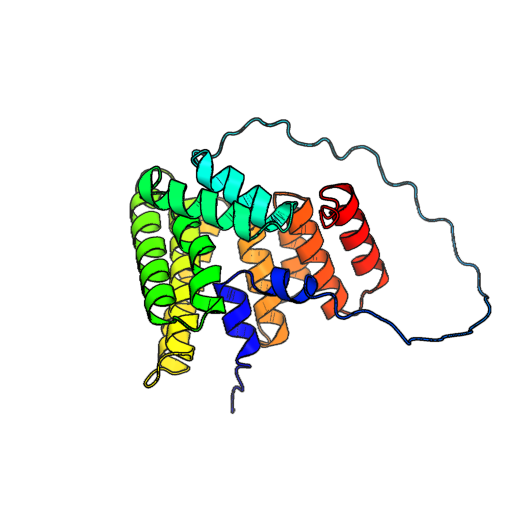A O 1
ATOM 1466 N N . TYR A 1 194 ? -2.189 -7.912 -1.555 1.00 91.25 194 TYR A N 1
ATOM 1467 C CA . TYR A 1 194 ? -0.742 -7.680 -1.510 1.00 91.25 194 TYR A CA 1
ATOM 1468 C C . TYR A 1 194 ? -0.157 -7.902 -0.111 1.00 91.25 194 TYR A C 1
ATOM 1470 O O . TYR A 1 194 ? 0.866 -8.568 0.008 1.00 91.25 194 TYR A O 1
ATOM 1478 N N . MET A 1 195 ? -0.791 -7.394 0.947 1.00 88.81 195 MET A N 1
ATOM 1479 C CA . MET A 1 195 ? -0.331 -7.607 2.323 1.00 88.81 195 MET A CA 1
ATOM 1480 C C . MET A 1 195 ? -0.233 -9.102 2.667 1.00 88.81 195 MET A C 1
ATOM 1482 O O . MET A 1 195 ? 0.799 -9.549 3.168 1.00 88.81 195 MET A O 1
ATOM 1486 N N . ASP A 1 196 ? -1.265 -9.882 2.346 1.00 89.56 196 ASP A N 1
ATOM 1487 C CA . ASP A 1 196 ? -1.310 -11.323 2.593 1.00 89.56 196 ASP A CA 1
ATOM 1488 C C . ASP A 1 196 ? -0.198 -12.051 1.815 1.00 89.56 196 ASP A C 1
ATOM 1490 O O . ASP A 1 196 ? 0.488 -12.897 2.394 1.00 89.56 196 ASP A O 1
ATOM 1494 N N . LEU A 1 197 ? 0.051 -11.690 0.547 1.00 89.31 197 LEU A N 1
ATOM 1495 C CA . LEU A 1 197 ? 1.159 -12.255 -0.240 1.00 89.31 197 LEU A CA 1
ATOM 1496 C C . LEU A 1 197 ? 2.518 -12.019 0.429 1.00 89.31 197 LEU A C 1
ATOM 1498 O O . LEU A 1 197 ? 3.327 -12.937 0.537 1.00 89.31 197 LEU A O 1
ATOM 1502 N N . LEU A 1 198 ? 2.768 -10.802 0.908 1.00 82.50 198 LEU A N 1
ATOM 1503 C CA . LEU A 1 198 ? 4.035 -10.439 1.549 1.00 82.50 198 LEU A CA 1
ATOM 1504 C C . LEU A 1 198 ? 4.273 -11.192 2.853 1.00 82.50 198 LEU A C 1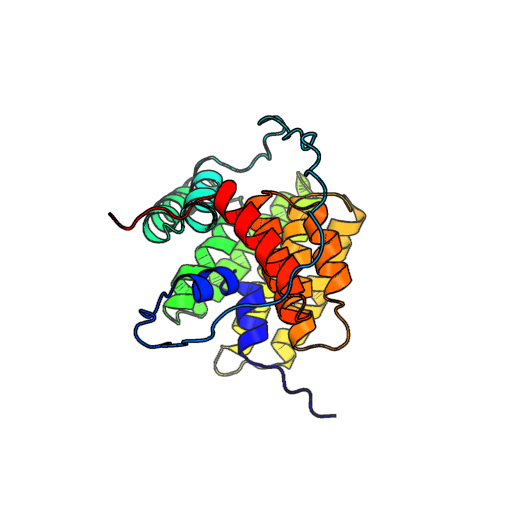
ATOM 1506 O O . LEU A 1 198 ? 5.403 -11.579 3.168 1.00 82.50 198 LEU A O 1
ATOM 1510 N N . LEU A 1 199 ? 3.196 -11.402 3.604 1.00 80.62 199 LEU A N 1
ATOM 1511 C CA . LEU A 1 199 ? 3.217 -12.163 4.839 1.00 80.62 199 LEU A CA 1
ATOM 1512 C C . LEU A 1 199 ? 3.417 -13.658 4.566 1.00 80.62 199 LEU A C 1
ATOM 1514 O O . LEU A 1 199 ? 4.218 -14.283 5.255 1.00 80.62 199 LEU A O 1
ATOM 1518 N N . ALA A 1 200 ? 2.787 -14.221 3.533 1.00 79.75 200 ALA A N 1
ATOM 1519 C CA . ALA A 1 200 ? 2.862 -15.654 3.223 1.00 79.75 200 ALA A CA 1
ATOM 1520 C C . ALA A 1 200 ? 4.296 -16.155 2.983 1.00 79.75 200 ALA A C 1
ATOM 1522 O O . ALA A 1 200 ? 4.615 -17.299 3.292 1.00 79.75 200 ALA A O 1
ATOM 1523 N N . VAL A 1 201 ? 5.194 -15.288 2.504 1.00 69.31 201 VAL A N 1
ATOM 1524 C CA . VAL A 1 201 ? 6.607 -15.639 2.285 1.00 69.31 201 VAL A CA 1
ATOM 1525 C C . VAL A 1 201 ? 7.362 -15.882 3.604 1.00 69.31 201 VAL A C 1
ATOM 1527 O O . VAL A 1 201 ? 8.385 -16.564 3.607 1.00 69.31 201 VAL A O 1
ATOM 1530 N N . ASN A 1 202 ? 6.896 -15.329 4.731 1.00 62.78 202 ASN A N 1
ATOM 1531 C CA . ASN A 1 202 ? 7.666 -15.292 5.983 1.00 62.78 202 ASN A CA 1
ATOM 1532 C C . ASN A 1 202 ? 6.885 -15.688 7.244 1.00 62.78 202 ASN A C 1
ATOM 1534 O O . ASN A 1 202 ? 7.502 -15.845 8.299 1.00 62.78 202 ASN A O 1
ATOM 1538 N N . VAL A 1 203 ? 5.560 -15.852 7.173 1.00 63.53 203 VAL A N 1
ATOM 1539 C CA . VAL A 1 203 ? 4.739 -16.300 8.302 1.00 63.53 203 VAL A CA 1
ATOM 1540 C C . VAL A 1 203 ? 3.803 -17.446 7.898 1.00 63.53 203 VAL A C 1
ATOM 1542 O O . VAL A 1 203 ? 3.155 -17.368 6.858 1.00 63.53 203 VAL A O 1
ATOM 1545 N N . PRO A 1 204 ? 3.662 -18.492 8.735 1.00 58.91 204 PRO A N 1
ATOM 1546 C CA . PRO A 1 204 ? 2.874 -19.689 8.418 1.00 58.91 204 PRO A CA 1
ATOM 1547 C C . PRO A 1 204 ? 1.351 -19.474 8.478 1.00 58.91 204 PRO A C 1
ATOM 1549 O O . PRO A 1 204 ? 0.595 -20.435 8.399 1.00 58.91 204 PRO A O 1
ATOM 1552 N N . PHE A 1 205 ? 0.893 -18.232 8.662 1.00 61.91 205 PHE A N 1
ATOM 1553 C CA . PHE A 1 205 ? -0.516 -17.900 8.893 1.00 61.91 205 PHE A CA 1
ATOM 1554 C C . PHE A 1 205 ? -1.212 -17.274 7.680 1.00 61.91 205 PHE A C 1
ATOM 1556 O O . PHE A 1 205 ? -2.424 -17.095 7.720 1.00 61.91 205 PHE A O 1
ATOM 1563 N N . SER A 1 206 ? -0.469 -16.914 6.627 1.00 67.94 206 SER A N 1
ATOM 1564 C CA . SER A 1 206 ? -1.048 -16.341 5.409 1.00 67.94 206 SER A CA 1
ATOM 1565 C C . SER A 1 206 ? -1.009 -17.360 4.274 1.00 67.94 206 SER A C 1
ATOM 1567 O O . SER A 1 206 ? 0.045 -17.918 3.969 1.00 67.94 206 SER A O 1
ATOM 1569 N N . ASP A 1 207 ? -2.166 -17.601 3.660 1.00 84.25 207 ASP A N 1
ATOM 1570 C CA . ASP A 1 207 ? -2.319 -18.517 2.534 1.00 84.25 207 ASP A CA 1
ATOM 1571 C C . ASP A 1 207 ? -2.217 -17.744 1.213 1.00 84.25 207 ASP A C 1
ATOM 1573 O O . ASP A 1 207 ? -3.070 -16.919 0.871 1.00 84.25 207 ASP A O 1
ATOM 1577 N N . THR A 1 208 ? -1.173 -18.042 0.438 1.00 88.12 208 THR A N 1
ATOM 1578 C CA . THR A 1 208 ? -0.951 -17.449 -0.884 1.00 88.12 208 THR A CA 1
ATOM 1579 C C . THR A 1 208 ? -2.146 -17.656 -1.823 1.00 88.12 208 THR A C 1
ATOM 1581 O O . THR A 1 208 ? -2.444 -16.762 -2.613 1.00 88.12 208 THR A O 1
ATOM 1584 N N . ASN A 1 209 ? -2.873 -18.778 -1.741 1.00 92.06 209 ASN A N 1
ATOM 1585 C CA . ASN A 1 209 ? -4.063 -19.005 -2.569 1.00 92.06 209 ASN A CA 1
ATOM 1586 C C . ASN A 1 209 ? -5.205 -18.057 -2.192 1.00 92.06 209 ASN A C 1
ATOM 1588 O O . ASN A 1 209 ? -5.826 -17.483 -3.085 1.00 92.06 209 ASN A O 1
ATOM 1592 N N . GLN A 1 210 ? -5.442 -17.837 -0.895 1.00 91.19 210 GLN A N 1
ATOM 1593 C CA . GLN A 1 210 ? -6.459 -16.885 -0.432 1.00 91.19 210 GLN A CA 1
ATOM 1594 C C . GLN A 1 210 ? -6.122 -15.455 -0.861 1.00 91.19 210 GLN A C 1
ATOM 1596 O O . GLN A 1 210 ? -7.005 -14.695 -1.255 1.00 91.19 210 GLN A O 1
ATOM 1601 N N . ALA A 1 211 ? -4.841 -15.083 -0.824 1.00 92.44 211 ALA A N 1
ATOM 1602 C CA . ALA A 1 211 ? -4.392 -13.782 -1.305 1.00 92.44 211 ALA A CA 1
ATOM 1603 C C . ALA A 1 211 ? -4.635 -13.617 -2.820 1.00 92.44 211 ALA A C 1
ATOM 1605 O O . ALA A 1 211 ? -5.128 -12.580 -3.265 1.00 92.44 211 ALA A O 1
ATOM 1606 N N . ILE A 1 212 ? -4.352 -14.658 -3.615 1.00 94.50 212 ILE A N 1
ATOM 1607 C CA . ILE A 1 212 ? -4.650 -14.687 -5.057 1.00 94.50 212 ILE A CA 1
ATOM 1608 C C . ILE A 1 212 ? -6.157 -14.561 -5.312 1.00 94.50 212 ILE A C 1
ATOM 1610 O O . ILE A 1 212 ? -6.549 -13.827 -6.217 1.00 94.50 212 ILE A O 1
ATOM 1614 N N . GLU A 1 213 ? -6.996 -15.252 -4.538 1.00 93.81 213 GLU A N 1
ATOM 1615 C CA . GLU A 1 213 ? -8.457 -15.188 -4.649 1.00 93.81 213 GLU A CA 1
ATOM 1616 C C . GLU A 1 213 ? -8.982 -13.775 -4.367 1.00 93.81 213 GLU A C 1
ATOM 1618 O O . GLU A 1 213 ? -9.720 -13.224 -5.182 1.00 93.81 213 GLU A O 1
ATOM 1623 N N . GLN A 1 214 ? -8.521 -13.133 -3.289 1.00 91.81 214 GLN A N 1
ATOM 1624 C CA . GLN A 1 214 ? -8.870 -11.739 -2.982 1.00 91.81 214 GLN A CA 1
ATOM 1625 C C . GLN A 1 214 ? -8.513 -10.798 -4.143 1.00 91.81 214 GLN A C 1
ATOM 1627 O O . GLN A 1 214 ? -9.318 -9.952 -4.542 1.00 91.81 214 GLN A O 1
ATOM 1632 N N . LEU A 1 215 ? -7.339 -10.984 -4.755 1.00 94.75 215 LEU A N 1
ATOM 1633 C CA . LEU A 1 215 ? -6.899 -10.186 -5.902 1.00 94.75 215 LEU A CA 1
ATOM 1634 C C . LEU A 1 215 ? -7.771 -10.383 -7.154 1.00 94.75 215 LEU A C 1
ATOM 1636 O O . LEU A 1 215 ? -7.737 -9.550 -8.059 1.00 94.75 215 LEU A O 1
ATOM 1640 N N . GLN A 1 216 ? -8.602 -11.424 -7.249 1.00 94.44 216 GLN A N 1
ATOM 1641 C CA . GLN A 1 216 ? -9.545 -11.551 -8.366 1.00 94.44 216 GLN A CA 1
ATOM 1642 C C . GLN A 1 216 ? -10.596 -10.431 -8.356 1.00 94.44 216 GLN A C 1
ATOM 1644 O O . GLN A 1 216 ? -10.929 -9.913 -9.423 1.00 94.44 216 GLN A O 1
ATOM 1649 N N . GLY A 1 217 ? -11.040 -10.003 -7.169 1.00 90.19 217 GLY A N 1
ATOM 1650 C CA . GLY A 1 217 ? -11.993 -8.903 -6.974 1.00 90.19 217 GLY A CA 1
ATOM 1651 C C . GLY A 1 217 ? -11.358 -7.511 -6.864 1.00 90.19 217 GLY A C 1
ATOM 1652 O O . GLY A 1 217 ? -12.055 -6.538 -6.581 1.00 90.19 217 GLY A O 1
ATOM 1653 N N . ALA A 1 218 ? -10.041 -7.397 -7.045 1.00 93.38 218 ALA A N 1
ATOM 1654 C CA . ALA A 1 218 ? -9.302 -6.156 -6.841 1.00 93.38 218 ALA A CA 1
ATOM 1655 C C . ALA A 1 218 ? -9.242 -5.266 -8.095 1.00 93.38 218 ALA A C 1
ATOM 1657 O O . ALA A 1 218 ? -9.219 -5.745 -9.235 1.00 93.38 218 ALA A O 1
ATOM 1658 N N . GLN A 1 219 ? -9.157 -3.952 -7.875 1.00 91.19 219 GLN A N 1
ATOM 1659 C CA . GLN A 1 219 ? -8.981 -2.936 -8.919 1.00 91.19 219 GLN A CA 1
ATOM 1660 C C . GLN A 1 219 ? -7.907 -1.916 -8.510 1.00 91.19 219 GLN A C 1
ATOM 1662 O O . GLN A 1 219 ? -7.779 -1.636 -7.319 1.00 91.19 219 GLN A O 1
ATOM 1667 N N . PRO A 1 220 ? -7.171 -1.321 -9.471 1.00 91.12 220 PRO A N 1
ATOM 1668 C CA . PRO A 1 220 ? -7.281 -1.535 -10.917 1.00 91.12 220 PRO A CA 1
ATOM 1669 C C . PRO A 1 220 ? -6.730 -2.897 -11.365 1.00 91.12 220 PRO A C 1
ATOM 1671 O O . PRO A 1 220 ? -5.764 -3.419 -10.803 1.00 91.12 220 PRO A O 1
ATOM 1674 N N . ARG A 1 221 ? -7.337 -3.479 -12.406 1.00 94.06 221 ARG A N 1
ATOM 1675 C CA . ARG A 1 221 ? -7.092 -4.877 -12.793 1.00 94.06 221 ARG A CA 1
ATOM 1676 C C . ARG A 1 221 ? -5.634 -5.187 -13.136 1.00 94.06 221 ARG A C 1
ATOM 1678 O O . ARG A 1 221 ? -5.166 -6.279 -12.826 1.00 94.06 221 ARG A O 1
ATOM 1685 N N . TYR A 1 222 ? -4.899 -4.250 -13.735 1.00 88.94 222 TYR A N 1
ATOM 1686 C CA . TYR A 1 222 ? -3.484 -4.467 -14.054 1.00 88.94 222 TYR A CA 1
ATOM 1687 C C . TYR A 1 222 ? -2.621 -4.634 -12.790 1.00 88.94 222 TYR A C 1
ATOM 1689 O O . TYR A 1 222 ? -1.699 -5.446 -12.798 1.00 88.94 222 TYR A O 1
ATOM 1697 N N . LEU A 1 223 ? -2.938 -3.936 -11.689 1.00 91.94 223 LEU A N 1
ATOM 1698 C CA . LEU A 1 223 ? -2.260 -4.129 -10.403 1.00 91.94 223 LEU A CA 1
ATOM 1699 C C . LEU A 1 223 ? -2.650 -5.461 -9.772 1.00 91.94 223 LEU A C 1
ATOM 1701 O O . LEU A 1 223 ? -1.782 -6.222 -9.361 1.00 91.94 223 LEU A O 1
ATOM 1705 N N . ALA A 1 224 ? -3.942 -5.783 -9.771 1.00 94.31 224 ALA A N 1
ATOM 1706 C CA . ALA A 1 224 ? -4.426 -7.064 -9.275 1.00 94.31 224 ALA A CA 1
ATOM 1707 C C . ALA A 1 224 ? -3.723 -8.252 -9.961 1.00 94.31 224 ALA A C 1
ATOM 1709 O O . ALA A 1 224 ? -3.233 -9.164 -9.297 1.00 94.31 224 ALA A O 1
ATOM 1710 N N . LEU A 1 225 ? -3.590 -8.202 -11.290 1.00 95.75 225 LEU A N 1
ATOM 1711 C CA . LEU A 1 225 ? -2.893 -9.217 -12.082 1.00 95.75 225 LEU A CA 1
ATOM 1712 C C . LEU A 1 225 ? -1.391 -9.295 -11.771 1.00 95.75 225 LEU A C 1
ATOM 1714 O O . LEU A 1 225 ? -0.846 -10.397 -11.715 1.00 95.75 225 LEU A O 1
ATOM 1718 N N . ARG A 1 226 ? -0.717 -8.164 -11.516 1.00 94.50 226 ARG A N 1
ATOM 1719 C CA . ARG A 1 226 ? 0.685 -8.162 -11.055 1.00 94.50 226 ARG A CA 1
ATOM 1720 C C . ARG A 1 226 ? 0.825 -8.825 -9.679 1.00 94.50 226 ARG A C 1
ATOM 1722 O O . ARG A 1 226 ? 1.787 -9.556 -9.461 1.00 94.50 226 ARG A O 1
ATOM 1729 N N . GLY A 1 227 ? -0.138 -8.630 -8.778 1.00 93.56 227 GLY A N 1
ATOM 1730 C CA . GLY A 1 227 ? -0.207 -9.349 -7.502 1.00 93.56 227 GLY A CA 1
ATOM 1731 C C . GLY A 1 227 ? -0.410 -10.854 -7.700 1.00 93.56 227 GLY A C 1
ATOM 1732 O O . GLY A 1 227 ? 0.331 -11.661 -7.147 1.00 93.56 227 GLY A O 1
ATOM 1733 N N . MET A 1 228 ? -1.351 -11.249 -8.564 1.00 95.69 228 MET A N 1
ATOM 1734 C CA . MET A 1 228 ? -1.592 -12.661 -8.892 1.00 95.69 228 MET A CA 1
ATOM 1735 C C . MET A 1 228 ? -0.359 -13.329 -9.519 1.00 95.69 228 MET A C 1
ATOM 1737 O O . MET A 1 228 ? -0.075 -14.485 -9.217 1.00 95.69 228 MET A O 1
ATOM 1741 N N . TYR A 1 229 ? 0.402 -12.608 -10.351 1.00 95.69 229 TYR A N 1
ATOM 1742 C CA . TYR A 1 229 ? 1.694 -13.073 -10.863 1.00 95.69 229 TYR A CA 1
ATOM 1743 C C . TYR A 1 229 ? 2.6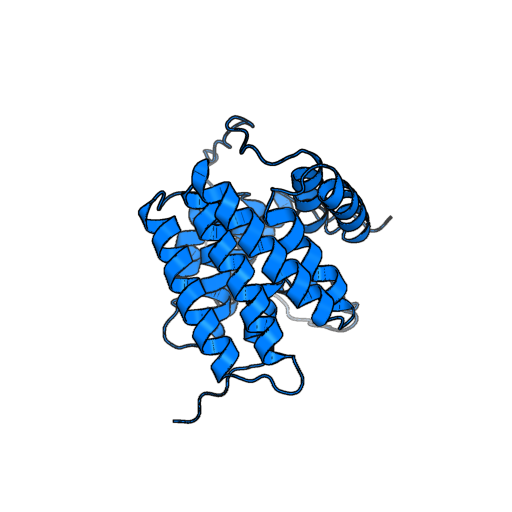63 -13.420 -9.724 1.00 95.69 229 TYR A C 1
ATOM 1745 O O . TYR A 1 229 ? 3.228 -14.512 -9.735 1.00 95.69 229 TYR A O 1
ATOM 1753 N N . ILE A 1 230 ? 2.813 -12.535 -8.729 1.00 93.06 230 ILE A N 1
ATOM 1754 C CA . ILE A 1 230 ? 3.669 -12.771 -7.554 1.00 93.06 230 ILE A CA 1
ATOM 1755 C C . ILE A 1 230 ? 3.208 -14.025 -6.806 1.00 93.06 230 ILE A C 1
ATOM 1757 O O . ILE A 1 230 ? 4.008 -14.932 -6.597 1.00 93.06 230 ILE A O 1
ATOM 1761 N N . GLY A 1 231 ? 1.915 -14.127 -6.488 1.00 92.88 231 GLY A N 1
ATOM 1762 C CA . GLY A 1 231 ? 1.380 -15.287 -5.774 1.00 92.88 231 GLY A CA 1
ATOM 1763 C C . GLY A 1 231 ? 1.584 -16.604 -6.527 1.00 92.88 231 GLY A C 1
ATOM 1764 O O . GLY A 1 231 ? 2.075 -17.578 -5.960 1.00 92.88 231 GLY A O 1
ATOM 1765 N N . HIS A 1 232 ? 1.265 -16.648 -7.824 1.00 95.19 232 HIS A N 1
ATOM 1766 C CA . HIS A 1 232 ? 1.478 -17.853 -8.629 1.00 95.19 232 HIS A CA 1
ATOM 1767 C C . HIS A 1 232 ? 2.960 -18.212 -8.765 1.00 95.19 232 HIS A C 1
ATOM 1769 O O . HIS A 1 232 ? 3.298 -19.394 -8.722 1.00 95.19 232 HIS A O 1
ATOM 1775 N N . ARG A 1 233 ? 3.850 -17.221 -8.900 1.00 93.75 233 ARG A N 1
ATOM 1776 C CA . ARG A 1 233 ? 5.302 -17.438 -8.923 1.00 93.75 233 ARG A CA 1
ATOM 1777 C C . ARG A 1 233 ? 5.783 -18.064 -7.616 1.00 93.75 233 ARG A C 1
ATOM 1779 O O . ARG A 1 233 ? 6.546 -19.027 -7.663 1.00 93.75 233 ARG A O 1
ATOM 1786 N N . ASP A 1 234 ? 5.322 -17.555 -6.478 1.00 89.94 234 ASP A N 1
ATOM 1787 C CA . ASP A 1 234 ? 5.738 -18.026 -5.153 1.00 89.94 234 ASP A CA 1
ATOM 1788 C C . ASP A 1 234 ? 5.214 -19.450 -4.872 1.00 89.94 234 ASP A C 1
ATOM 1790 O O . ASP A 1 234 ? 5.906 -20.262 -4.259 1.00 89.94 234 ASP A O 1
ATOM 1794 N N . LEU A 1 235 ? 4.062 -19.813 -5.451 1.00 91.62 235 LEU A N 1
ATOM 1795 C CA . LEU A 1 235 ? 3.534 -21.186 -5.495 1.00 91.62 235 LEU A CA 1
ATOM 1796 C C . LEU A 1 235 ? 4.190 -22.083 -6.563 1.00 91.62 235 LEU A C 1
ATOM 1798 O O . LEU A 1 235 ? 3.763 -23.224 -6.744 1.00 91.62 235 LEU A O 1
ATOM 1802 N N . LYS A 1 236 ? 5.193 -21.588 -7.303 1.00 94.62 236 LYS A N 1
ATOM 1803 C CA . LYS A 1 236 ? 5.849 -22.274 -8.436 1.00 94.62 236 LYS A CA 1
ATOM 1804 C C . LYS A 1 236 ? 4.890 -22.673 -9.572 1.00 94.62 236 LYS A C 1
ATOM 1806 O O . LYS A 1 236 ? 5.179 -23.566 -10.363 1.00 94.62 236 LYS A O 1
ATOM 1811 N N . GLN A 1 237 ? 3.752 -21.991 -9.692 1.00 96.31 237 GLN A N 1
ATOM 1812 C CA . GLN A 1 237 ? 2.754 -22.171 -10.751 1.00 96.31 237 GLN A CA 1
ATOM 1813 C C . GLN A 1 237 ? 3.088 -21.270 -11.951 1.00 96.31 237 GLN A C 1
ATOM 1815 O O . GLN A 1 237 ? 2.337 -20.349 -12.286 1.00 96.31 237 GLN A O 1
ATOM 1820 N N . TYR A 1 238 ? 4.240 -21.505 -12.584 1.00 96.88 238 TYR A N 1
ATOM 1821 C CA . TYR A 1 238 ? 4.818 -20.585 -13.573 1.00 96.88 238 TYR A CA 1
ATOM 1822 C C . TYR A 1 238 ? 3.923 -20.322 -14.792 1.00 96.88 238 TYR A C 1
ATOM 1824 O O . TYR A 1 238 ? 3.873 -19.186 -15.257 1.00 96.88 238 TYR A O 1
ATOM 1832 N N . ASP A 1 239 ? 3.142 -21.304 -15.249 1.00 97.69 239 ASP A N 1
ATOM 1833 C CA . ASP A 1 239 ? 2.193 -21.106 -16.355 1.00 97.69 239 ASP A CA 1
ATOM 1834 C C . ASP A 1 239 ? 1.112 -20.076 -16.004 1.00 97.69 239 ASP A C 1
ATOM 1836 O O . ASP A 1 239 ? 0.824 -19.161 -16.777 1.00 97.69 239 ASP A O 1
ATOM 1840 N N . LYS A 1 240 ? 0.547 -20.173 -14.793 1.00 97.06 240 LYS A N 1
ATOM 1841 C CA . LYS A 1 240 ? -0.450 -19.213 -14.297 1.00 97.06 240 LYS A CA 1
ATOM 1842 C C . LYS A 1 240 ? 0.173 -17.844 -14.049 1.00 97.06 240 LYS A C 1
ATOM 1844 O O . LYS A 1 240 ? -0.441 -16.828 -14.372 1.00 97.06 240 LYS A O 1
ATOM 1849 N N . ALA A 1 241 ? 1.401 -17.814 -13.529 1.00 95.75 241 ALA A N 1
ATOM 1850 C CA . ALA A 1 241 ? 2.154 -16.579 -13.351 1.00 95.75 241 ALA A CA 1
ATOM 1851 C C . ALA A 1 241 ? 2.354 -15.869 -14.702 1.00 95.75 241 ALA A C 1
ATOM 1853 O O . ALA A 1 241 ? 2.043 -14.683 -14.822 1.00 95.75 241 ALA A O 1
ATOM 1854 N N . LYS A 1 242 ? 2.774 -16.606 -15.739 1.00 97.06 242 LYS A N 1
ATOM 1855 C CA . LYS A 1 242 ? 2.946 -16.085 -17.100 1.00 97.06 242 LYS A CA 1
ATOM 1856 C C . LYS A 1 242 ? 1.643 -15.510 -17.662 1.00 97.06 242 LYS A C 1
ATOM 1858 O O . LYS A 1 242 ? 1.639 -14.396 -18.174 1.00 97.06 242 LYS A O 1
ATOM 1863 N N . ILE A 1 243 ? 0.526 -16.227 -17.518 1.00 97.75 243 ILE A N 1
ATOM 1864 C CA . ILE A 1 243 ? -0.794 -15.741 -17.955 1.00 97.75 243 ILE A CA 1
ATOM 1865 C C . ILE A 1 243 ? -1.148 -14.416 -17.265 1.00 97.75 243 ILE A C 1
ATOM 1867 O O . ILE A 1 243 ? -1.608 -13.481 -17.924 1.00 97.75 243 ILE A O 1
ATOM 1871 N N . ALA A 1 244 ? -0.925 -14.323 -15.952 1.00 93.56 244 ALA A N 1
ATOM 1872 C CA . ALA A 1 244 ? -1.245 -13.129 -15.179 1.00 93.56 244 ALA A CA 1
ATOM 1873 C C . ALA A 1 244 ? -0.403 -11.916 -15.607 1.00 93.56 244 ALA A C 1
ATOM 1875 O O . ALA A 1 244 ? -0.962 -10.840 -15.834 1.00 93.56 244 ALA A O 1
ATOM 1876 N N . ILE A 1 245 ? 0.917 -12.078 -15.768 1.00 94.50 245 ILE A N 1
ATOM 1877 C CA . ILE A 1 245 ? 1.789 -10.968 -16.178 1.00 94.50 245 ILE A CA 1
ATOM 1878 C C . ILE A 1 245 ? 1.538 -10.547 -17.632 1.00 94.50 245 ILE A C 1
ATOM 1880 O O . ILE A 1 245 ? 1.445 -9.350 -17.896 1.00 94.50 245 ILE A O 1
ATOM 1884 N N . ASP A 1 246 ? 1.310 -11.489 -18.553 1.00 96.25 246 ASP A N 1
ATOM 1885 C CA . ASP A 1 246 ? 0.963 -11.176 -19.946 1.00 96.25 246 ASP A CA 1
ATOM 1886 C C . ASP A 1 246 ? -0.347 -10.371 -20.022 1.00 96.25 246 ASP A C 1
ATOM 1888 O O . ASP A 1 246 ? -0.463 -9.418 -20.794 1.00 96.25 246 ASP A O 1
ATOM 1892 N N . ALA A 1 247 ? -1.344 -10.723 -19.203 1.00 95.19 247 ALA A N 1
ATOM 1893 C CA . ALA A 1 247 ? -2.595 -9.977 -19.111 1.00 95.19 247 ALA A CA 1
ATOM 1894 C C . ALA A 1 247 ? -2.395 -8.577 -18.503 1.00 95.19 247 ALA A C 1
ATOM 1896 O O . ALA A 1 247 ? -2.980 -7.610 -18.992 1.00 95.19 247 ALA A O 1
ATOM 1897 N N . ALA A 1 248 ? -1.551 -8.442 -17.474 1.00 92.19 248 ALA A N 1
ATOM 1898 C CA . ALA A 1 248 ? -1.242 -7.146 -16.875 1.00 92.19 248 ALA A CA 1
ATOM 1899 C C . ALA A 1 248 ? -0.555 -6.201 -17.874 1.00 92.19 248 ALA A C 1
ATOM 1901 O O . ALA A 1 248 ? -0.930 -5.032 -17.959 1.00 92.19 248 ALA A O 1
ATOM 1902 N N . LEU A 1 249 ? 0.409 -6.709 -18.650 1.00 89.31 249 LEU A N 1
ATOM 1903 C CA . LEU A 1 249 ? 1.152 -5.939 -19.654 1.00 89.31 249 LEU A CA 1
ATOM 1904 C C . LEU A 1 249 ? 0.272 -5.496 -20.829 1.00 89.31 249 LEU A C 1
ATOM 1906 O O . LEU A 1 249 ? 0.492 -4.425 -21.380 1.00 89.31 249 LEU A O 1
ATOM 1910 N N . LYS A 1 250 ? -0.758 -6.272 -21.188 1.00 93.88 250 LYS A N 1
ATOM 1911 C CA . LYS A 1 250 ? -1.753 -5.848 -22.188 1.00 93.88 250 LYS A CA 1
ATOM 1912 C C . LYS A 1 250 ? -2.601 -4.668 -21.710 1.00 93.88 250 LYS A C 1
ATOM 1914 O O . LYS A 1 250 ? -2.968 -3.825 -22.518 1.00 93.88 250 LYS A O 1
ATOM 1919 N N . LEU A 1 251 ? -2.930 -4.620 -20.417 1.00 89.50 251 LEU A N 1
ATOM 1920 C CA . LEU A 1 251 ? -3.746 -3.550 -19.829 1.00 89.50 251 LEU A CA 1
ATOM 1921 C C . LEU A 1 251 ? -2.936 -2.288 -19.507 1.00 89.50 251 LEU A C 1
ATOM 1923 O O . LEU A 1 251 ? -3.463 -1.182 -19.581 1.00 89.50 251 LEU A O 1
ATOM 1927 N N . ALA A 1 252 ? -1.678 -2.459 -19.112 1.00 88.00 252 ALA A N 1
ATOM 1928 C CA . ALA A 1 252 ? -0.766 -1.387 -18.738 1.00 88.00 252 ALA A CA 1
ATOM 1929 C C . ALA A 1 252 ? 0.632 -1.700 -19.295 1.00 88.00 252 ALA A C 1
ATOM 1931 O O . ALA A 1 252 ? 1.484 -2.212 -18.553 1.00 88.00 252 ALA A O 1
ATOM 1932 N N . PRO A 1 253 ? 0.854 -1.459 -20.602 1.00 82.62 253 PRO A N 1
ATOM 1933 C CA . PRO A 1 253 ? 2.149 -1.694 -21.219 1.00 82.62 253 PRO A CA 1
ATOM 1934 C C . PRO A 1 253 ? 3.194 -0.750 -20.611 1.00 82.62 253 PRO A C 1
ATOM 1936 O O . PRO A 1 253 ? 2.877 0.410 -20.332 1.00 82.62 253 PRO A O 1
ATOM 1939 N N . PRO A 1 254 ? 4.433 -1.222 -20.388 1.00 68.00 254 PRO A N 1
ATOM 1940 C CA . PRO A 1 254 ? 5.499 -0.371 -19.889 1.00 68.00 254 PRO A CA 1
ATOM 1941 C C . PRO A 1 254 ? 5.760 0.747 -20.895 1.00 68.00 254 PRO A C 1
ATOM 1943 O O . PRO A 1 254 ? 5.776 0.522 -22.108 1.00 68.00 254 PRO A O 1
ATOM 1946 N N 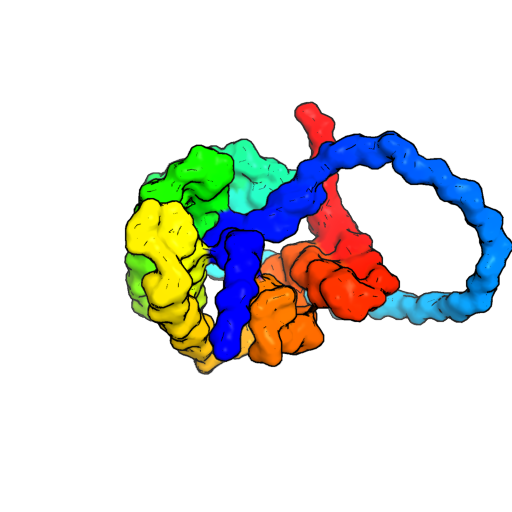. LYS A 1 255 ? 5.971 1.960 -20.392 1.00 67.12 255 LYS A N 1
ATOM 1947 C CA . LYS A 1 255 ? 6.369 3.080 -21.235 1.00 67.12 255 LYS A CA 1
ATOM 1948 C C . LYS A 1 255 ? 7.812 2.849 -21.688 1.00 67.12 255 LYS A C 1
ATOM 1950 O O . LYS A 1 255 ? 8.673 2.560 -20.858 1.00 67.12 255 LYS A O 1
ATOM 1955 N N . SER A 1 256 ? 8.078 2.931 -22.991 1.00 49.56 256 SER A N 1
ATOM 1956 C CA . SER A 1 256 ? 9.450 2.881 -23.505 1.00 49.56 256 SER A CA 1
ATOM 1957 C C . SER A 1 256 ? 10.269 4.015 -22.876 1.00 49.56 256 SER A C 1
ATOM 1959 O O . SER A 1 256 ? 9.735 5.123 -22.771 1.00 49.56 256 SER A O 1
ATOM 1961 N N . PRO A 1 257 ? 11.522 3.773 -22.449 1.00 46.16 257 PRO A N 1
ATOM 1962 C CA . PRO A 1 257 ? 12.381 4.854 -21.990 1.00 46.16 257 PRO A CA 1
ATOM 1963 C C . PRO A 1 257 ? 12.581 5.831 -23.154 1.00 46.16 257 PRO A C 1
ATOM 1965 O O . PRO A 1 257 ? 13.038 5.431 -24.225 1.00 46.16 257 PRO A O 1
ATOM 1968 N N . SER A 1 258 ? 12.146 7.073 -22.952 1.00 40.16 258 SER A N 1
ATOM 1969 C CA . SER A 1 258 ? 12.404 8.222 -23.825 1.00 40.16 258 SER A CA 1
ATOM 1970 C C . SER A 1 258 ? 13.714 8.887 -23.451 1.00 40.16 258 SER A C 1
ATOM 1972 O O . SER A 1 258 ? 13.890 9.083 -22.225 1.00 40.16 258 SER A O 1
#

Secondary structure (DSSP, 8-state):
------HHHHHHHHH-HHHHHTS--------------------PPPPPS---PPPS----S--HHHHHHHIIIIII--HHHHHHHHHHHHHH-TT-HHHHHHHTHHHHHTT-HHHHHHHHHHHHHHHHHHTTT-HHHHHHHHHHHHHHHHHHHHHSTT--HHHHHHHHHHHHHHHHHHHHH-TT-HHHHHHHHHHHHHHHTT-TT--HHHHHHHHHT-SSHHHHHHHHHHHHHHTT-HHHHHHHHHHHHHHSPPPPP-